Protein AF-A0A2B7XMD8-F1 (afdb_monomer_lite)

Secondary structure (DSSP, 8-state):
--PPPPPPPPPPPPPPPPPPPPPHHHHHHHHHHHHHHHHHHHHHHHHHHHHHHHHHHHHHHHHHHHTTTHHHHHHHHHHHHHHHHHHHHHT-S-S--THHHHHHHHHHHHHHHHHHHHHHHHHHHHHHHHHHHHHHTT--STTPBPPP---S---S-----HHHHS-SBHHHHHHTTSGGGHHHHHHHHHHTGGGSTTGGGHHHHHHT-TTSPPPSSHHHHHHH-HHHHHHHHHHHTT--GGGSPPPPPPPSSS-TTHHHHH--------

Radius of gyration: 33.99 Å; chains: 1; bounding box: 64×115×92 Å

Organism: NCBI:txid2060905

Foldseek 3Di:
DDDDDDDDDDDDDPDDDPDDPQDPVNVVVVVVVVVVVVLVVVVVVCCVVVVVVVVVVVVVLVCLVVCVPVCVVVVVVVVVVVVVLVVVVVVDDPDDDCVVVVVVVVVVVVVVSVVSVVVSVLVVLVSQLVVQLVVQLSFAEQAGFRRDRAASDPVPPPPDPLVVLDDGGNVSLLCCLDPVNLVSLLVNCQRNVVQQPPLQCPVCVVVVHPPDGGDPDNSVSCNVQVVSSSVSVCVSSNHPVVRHDDDPDDPPDDDPPVVCNVDVDDPDDD

Sequence (270 aa):
MTSRPPSPPSPLSPPSQPEPPATLTDLQHTATTLTNRLERQLLHIKDRSFNRVHRKIDALLNKIAAKEDVFREFGAVKRAVAAVSALVAERGPLLPPVTTQTDGFEAEVRRELHAVREDVACCRREVGAVRAVMVNQWVRGLSGLIVRVPPLDPACGGGGSWEDDFPATVGEFWKLGYIEKRDTLVRLAESYATHIPGWQDWRRAERDDPSLDQFTTIRDAASEYPMRCLRALAAAWGLAFDLLEQPPPVPEGDHDWLLRLLFPGPLSSP

Structure (mmCIF, N/CA/C/O backbone):
data_AF-A0A2B7XMD8-F1
#
_entry.id   AF-A0A2B7XMD8-F1
#
loop_
_atom_site.group_PDB
_atom_site.id
_atom_site.type_symbol
_atom_site.label_atom_id
_atom_site.label_alt_id
_atom_site.label_comp_id
_atom_site.label_asym_id
_atom_site.label_entity_id
_atom_site.label_seq_id
_atom_site.pdbx_PDB_ins_code
_atom_site.Cartn_x
_atom_site.Cartn_y
_atom_site.Cartn_z
_atom_site.occupancy
_atom_site.B_iso_or_equiv
_atom_site.auth_seq_id
_atom_site.auth_comp_id
_atom_site.auth_asym_id
_atom_site.auth_atom_id
_atom_site.pdbx_PDB_model_num
ATOM 1 N N . MET A 1 1 ? -2.041 -95.645 -31.950 1.00 48.16 1 MET A N 1
ATOM 2 C CA . MET A 1 1 ? -0.877 -94.761 -31.739 1.00 48.16 1 MET A CA 1
ATOM 3 C C . MET A 1 1 ? -0.727 -93.892 -32.972 1.00 48.16 1 MET A C 1
ATOM 5 O O . MET A 1 1 ? -0.278 -94.379 -33.996 1.00 48.16 1 MET A O 1
ATOM 9 N N . THR A 1 2 ? -1.169 -92.643 -32.890 1.00 43.62 2 THR A N 1
ATOM 10 C CA . THR A 1 2 ? -1.031 -91.646 -33.959 1.00 43.62 2 THR A CA 1
ATOM 11 C C . THR A 1 2 ? -0.727 -90.322 -33.272 1.00 43.62 2 THR A C 1
ATOM 13 O O . THR A 1 2 ? -1.586 -89.693 -32.660 1.00 43.62 2 THR A O 1
ATOM 16 N N . SER A 1 3 ? 0.560 -89.990 -33.268 1.00 46.34 3 SER A N 1
ATOM 17 C CA . SER A 1 3 ? 1.160 -88.808 -32.659 1.00 46.34 3 SER A CA 1
ATOM 18 C C . SER A 1 3 ? 0.746 -87.543 -33.408 1.00 46.34 3 SER A C 1
ATOM 20 O O . SER A 1 3 ? 0.971 -87.424 -34.612 1.00 46.34 3 SER A O 1
ATOM 22 N N . ARG A 1 4 ? 0.155 -86.594 -32.680 1.00 54.47 4 ARG A N 1
ATOM 23 C CA . ARG A 1 4 ? -0.171 -85.247 -33.157 1.00 54.47 4 ARG A CA 1
ATOM 24 C C . ARG A 1 4 ? 1.131 -84.438 -33.307 1.00 54.47 4 ARG A C 1
ATOM 26 O O . ARG A 1 4 ? 1.923 -84.447 -32.364 1.00 54.47 4 ARG A O 1
ATOM 33 N N . PRO A 1 5 ? 1.379 -83.758 -34.439 1.00 66.06 5 PRO A N 1
ATOM 34 C CA . PRO A 1 5 ? 2.564 -82.919 -34.595 1.00 66.06 5 PRO A CA 1
ATOM 35 C C . PRO A 1 5 ? 2.456 -81.654 -33.719 1.00 66.06 5 PRO A C 1
ATOM 37 O O . PRO A 1 5 ? 1.339 -81.176 -33.486 1.00 66.06 5 PRO A O 1
ATOM 40 N N . PRO A 1 6 ? 3.580 -81.110 -33.218 1.00 63.03 6 PRO A N 1
ATOM 41 C CA . PRO A 1 6 ? 3.577 -79.890 -32.419 1.00 63.03 6 PRO A CA 1
ATOM 42 C C . PRO A 1 6 ? 3.277 -78.658 -33.286 1.00 63.03 6 PRO A C 1
ATOM 44 O O . PRO A 1 6 ? 3.738 -78.548 -34.422 1.00 63.03 6 PRO A O 1
ATOM 47 N N . SER A 1 7 ? 2.495 -77.734 -32.728 1.00 63.72 7 SER A N 1
ATOM 48 C CA . SER A 1 7 ? 2.171 -76.437 -33.327 1.00 63.72 7 SER A CA 1
ATOM 49 C C . SER A 1 7 ? 3.424 -75.561 -33.505 1.00 63.72 7 SER A C 1
ATOM 51 O O . SER A 1 7 ? 4.340 -75.649 -32.684 1.00 63.72 7 SER A O 1
ATOM 53 N N . PRO A 1 8 ? 3.471 -74.693 -34.533 1.00 64.44 8 PRO A N 1
ATOM 54 C CA . PRO A 1 8 ? 4.601 -73.795 -34.758 1.00 64.44 8 PRO A CA 1
ATOM 55 C C . PRO A 1 8 ? 4.708 -72.725 -33.653 1.00 64.44 8 PRO A C 1
ATOM 57 O O . PRO A 1 8 ? 3.687 -72.339 -33.077 1.00 64.44 8 PRO A O 1
ATOM 60 N N . PRO A 1 9 ? 5.923 -72.227 -33.355 1.00 60.28 9 PRO A N 1
ATOM 61 C CA . PRO A 1 9 ? 6.118 -71.165 -32.376 1.00 60.28 9 PRO A CA 1
ATOM 62 C C . PRO A 1 9 ? 5.538 -69.835 -32.879 1.00 60.28 9 PRO A C 1
ATOM 64 O O . PRO A 1 9 ? 5.666 -69.489 -34.055 1.00 60.28 9 PRO A O 1
ATOM 67 N N . SER A 1 10 ? 4.909 -69.088 -31.970 1.00 69.25 10 SER A N 1
ATOM 68 C CA . SER A 1 10 ? 4.402 -67.736 -32.220 1.00 69.25 10 SER A CA 1
ATOM 69 C C . SER A 1 10 ? 5.523 -66.789 -32.673 1.00 69.25 10 SER A C 1
ATOM 71 O O . SER A 1 10 ? 6.651 -66.912 -32.186 1.00 69.25 10 SER A O 1
ATOM 73 N N . PRO A 1 11 ? 5.240 -65.824 -33.567 1.00 56.69 11 PRO A N 1
ATOM 74 C CA . PRO A 1 11 ? 6.239 -64.865 -34.018 1.00 56.69 11 PRO A CA 1
ATOM 75 C C . PRO A 1 11 ? 6.720 -63.988 -32.853 1.00 56.69 11 PRO A C 1
ATOM 77 O O . PRO A 1 11 ? 5.921 -63.469 -32.074 1.00 56.69 11 PRO A O 1
ATOM 80 N N . LEU A 1 12 ? 8.043 -63.842 -32.751 1.00 57.94 12 LEU A N 1
ATOM 81 C CA . LEU A 1 12 ? 8.728 -62.918 -31.847 1.00 57.94 12 LEU A CA 1
ATOM 82 C C . LEU A 1 12 ? 8.225 -61.487 -32.080 1.00 57.94 12 LEU A C 1
ATOM 84 O O . LEU A 1 12 ? 8.263 -60.992 -33.208 1.00 57.94 12 LEU A O 1
ATOM 88 N N . SER A 1 13 ? 7.780 -60.821 -31.013 1.00 60.47 13 SER A N 1
ATOM 89 C CA . SER A 1 13 ? 7.484 -59.388 -31.027 1.00 60.47 13 SER A CA 1
ATOM 90 C C . SER A 1 13 ? 8.707 -58.599 -31.517 1.00 60.47 13 SER A C 1
ATOM 92 O O . SER A 1 13 ? 9.828 -58.922 -31.111 1.00 60.47 13 SER A O 1
ATOM 94 N N . PRO A 1 14 ? 8.531 -57.570 -32.367 1.00 59.53 14 PRO A N 1
ATOM 95 C CA . PRO A 1 14 ? 9.645 -56.739 -32.799 1.00 59.53 14 PRO A CA 1
ATOM 96 C C . PRO A 1 14 ? 10.268 -56.004 -31.598 1.00 59.53 14 PRO A C 1
ATOM 98 O O . PRO A 1 14 ? 9.557 -55.686 -30.639 1.00 59.53 14 PRO A O 1
ATOM 101 N N . PRO A 1 15 ? 11.586 -55.737 -31.626 1.00 55.12 15 PRO A N 1
ATOM 102 C CA . PRO A 1 15 ? 12.273 -55.035 -30.550 1.00 55.12 15 PRO A CA 1
ATOM 103 C C . PRO A 1 15 ? 11.685 -53.631 -30.374 1.00 55.12 15 PRO A C 1
ATOM 105 O O . PRO A 1 15 ? 11.528 -52.892 -31.347 1.00 55.12 15 PRO A O 1
ATOM 108 N N . SER A 1 16 ? 11.362 -53.277 -29.128 1.00 58.19 16 SER A N 1
ATOM 109 C CA . SER A 1 16 ? 10.910 -51.944 -28.731 1.00 58.19 16 SER A CA 1
ATOM 110 C C . SER A 1 16 ? 11.867 -50.884 -29.282 1.00 58.19 16 SER A C 1
ATOM 112 O O . SER A 1 16 ? 13.062 -50.916 -28.985 1.00 58.19 16 SER A O 1
ATOM 114 N N . GLN A 1 17 ? 11.356 -49.963 -30.104 1.00 51.00 17 GLN A N 1
ATOM 115 C CA . GLN A 1 17 ? 12.135 -48.814 -30.560 1.00 51.00 17 GLN A CA 1
ATOM 116 C C . GLN A 1 17 ? 12.612 -47.999 -29.344 1.00 51.00 17 GLN A C 1
ATOM 118 O O . GLN A 1 17 ? 11.824 -47.799 -28.416 1.00 51.00 17 GLN A O 1
ATOM 123 N N . PRO A 1 18 ? 13.869 -47.522 -29.326 1.00 54.09 18 PRO A N 1
ATOM 124 C CA . PRO A 1 18 ? 14.332 -46.613 -28.286 1.00 54.09 18 PRO A CA 1
ATOM 125 C C . PRO A 1 18 ? 13.563 -45.290 -28.390 1.00 54.09 18 PRO A C 1
ATOM 127 O O . PRO A 1 18 ? 13.483 -44.704 -29.472 1.00 54.09 18 PRO A O 1
ATOM 130 N N . GLU A 1 19 ? 12.977 -44.841 -27.277 1.00 57.88 19 GLU A N 1
ATOM 131 C CA . GLU A 1 19 ? 12.320 -43.535 -27.191 1.00 57.88 19 GLU A CA 1
ATOM 132 C C . GLU A 1 19 ? 13.294 -42.425 -27.630 1.00 57.88 19 GLU A C 1
ATOM 134 O O . GLU A 1 19 ? 14.476 -42.462 -27.262 1.00 57.88 19 GLU A O 1
ATOM 139 N N . PRO A 1 20 ? 12.843 -41.447 -28.437 1.00 59.97 20 PRO A N 1
ATOM 140 C CA . PRO A 1 20 ? 13.697 -40.345 -28.855 1.00 59.97 20 PRO A CA 1
ATOM 141 C C . PRO A 1 20 ? 14.142 -39.529 -27.628 1.00 59.97 20 PRO A C 1
ATOM 143 O O . PRO A 1 20 ? 13.344 -39.314 -26.713 1.00 59.97 20 PRO A O 1
ATOM 146 N N . PRO A 1 21 ? 15.402 -39.055 -27.586 1.00 59.75 21 PRO A N 1
ATOM 147 C CA . PRO A 1 21 ? 15.885 -38.246 -26.475 1.00 59.75 21 PRO A CA 1
ATOM 148 C C . PRO A 1 21 ? 15.065 -36.956 -26.383 1.00 59.75 21 PRO A C 1
ATOM 150 O O . PRO A 1 21 ? 14.896 -36.257 -27.384 1.00 59.75 21 PRO A O 1
ATOM 153 N N . ALA A 1 22 ? 14.561 -36.658 -25.182 1.00 60.53 22 ALA A N 1
ATOM 154 C CA . ALA A 1 22 ? 13.790 -35.450 -24.906 1.00 60.53 22 ALA A CA 1
ATOM 155 C C . ALA A 1 22 ? 14.531 -34.216 -25.431 1.00 60.53 22 ALA A C 1
ATOM 157 O O . ALA A 1 22 ? 15.718 -34.017 -25.145 1.00 60.53 22 ALA A O 1
ATOM 158 N N . THR A 1 23 ? 13.841 -33.395 -26.218 1.00 70.44 23 THR A N 1
ATOM 159 C CA . THR A 1 23 ? 14.455 -32.195 -26.775 1.00 70.44 23 THR A CA 1
ATOM 160 C C . THR A 1 23 ? 14.647 -31.151 -25.674 1.00 70.44 23 THR A C 1
ATOM 162 O O . THR A 1 23 ? 13.950 -31.137 -24.657 1.00 70.44 23 THR A O 1
ATOM 165 N N . LEU A 1 24 ? 15.601 -30.237 -25.861 1.00 60.06 24 LEU A N 1
ATOM 166 C CA . LEU A 1 24 ? 15.840 -29.132 -24.924 1.00 60.06 24 LEU A CA 1
ATOM 167 C C . LEU A 1 24 ? 14.567 -28.288 -24.696 1.00 60.06 24 LEU A C 1
ATOM 169 O O . LEU A 1 24 ? 14.341 -27.785 -23.597 1.00 60.06 24 LEU A O 1
ATOM 173 N N . THR A 1 25 ? 13.698 -28.208 -25.705 1.00 67.00 25 THR A N 1
ATOM 174 C CA . THR A 1 25 ? 12.383 -27.562 -25.641 1.00 67.00 25 THR A CA 1
ATOM 175 C C . THR A 1 25 ? 11.399 -28.325 -24.747 1.00 67.00 25 THR A C 1
ATOM 177 O O . THR A 1 25 ? 10.694 -27.697 -23.958 1.00 67.00 25 THR A O 1
ATOM 180 N N . ASP A 1 26 ? 11.397 -29.662 -24.784 1.00 66.81 26 ASP A N 1
ATOM 181 C CA . ASP A 1 26 ? 10.567 -30.492 -23.895 1.00 66.81 26 ASP A CA 1
ATOM 182 C C . ASP A 1 26 ? 10.988 -30.330 -22.431 1.00 66.81 26 ASP A C 1
ATOM 184 O O . ASP A 1 26 ? 10.147 -30.215 -21.535 1.00 66.81 26 ASP A O 1
ATOM 188 N N . LEU A 1 27 ? 12.297 -30.246 -22.179 1.00 62.69 27 LEU A N 1
ATOM 189 C CA . LEU A 1 27 ? 12.842 -29.982 -20.846 1.00 62.69 27 LEU A CA 1
ATOM 190 C C . LEU A 1 27 ? 12.474 -28.578 -20.343 1.00 62.69 27 LEU A C 1
ATOM 192 O O . LEU A 1 27 ? 12.067 -28.435 -19.190 1.00 62.69 27 LEU A O 1
ATOM 196 N N . GLN A 1 28 ? 12.541 -27.550 -21.195 1.00 61.69 28 GLN A N 1
ATOM 197 C CA . GLN A 1 28 ? 12.113 -26.186 -20.852 1.00 61.69 28 GLN A CA 1
ATOM 198 C C . GLN A 1 28 ? 10.604 -26.096 -20.581 1.00 61.69 28 GLN A C 1
ATOM 200 O O . GLN A 1 28 ? 10.176 -25.446 -19.621 1.00 61.69 28 GLN A O 1
ATOM 205 N N . HIS A 1 29 ? 9.783 -26.778 -21.380 1.00 70.94 29 HIS A N 1
ATOM 206 C CA . HIS A 1 29 ? 8.337 -26.834 -21.173 1.00 70.94 29 HIS A CA 1
ATOM 207 C C . HIS A 1 29 ? 7.973 -27.579 -19.879 1.00 70.94 29 HIS A C 1
ATOM 209 O O . HIS A 1 29 ? 7.118 -27.143 -19.104 1.00 70.94 29 HIS A O 1
ATOM 215 N N . THR A 1 30 ? 8.679 -28.670 -19.586 1.00 70.31 30 THR A N 1
ATOM 216 C CA . THR A 1 30 ? 8.503 -29.432 -18.344 1.00 70.31 30 THR A CA 1
ATOM 217 C C . THR A 1 30 ? 8.921 -28.605 -17.127 1.00 70.31 30 THR A C 1
ATOM 219 O O . THR A 1 30 ? 8.185 -28.554 -16.140 1.00 70.31 30 THR A O 1
ATOM 222 N N . ALA A 1 31 ? 10.052 -27.897 -17.210 1.00 58.22 31 ALA A N 1
ATOM 223 C CA . ALA A 1 31 ? 10.541 -27.020 -16.150 1.00 58.22 31 ALA A CA 1
ATOM 224 C C . ALA A 1 31 ? 9.567 -25.868 -15.867 1.00 58.22 31 ALA A C 1
ATOM 226 O O . ALA A 1 31 ? 9.169 -25.672 -14.723 1.00 58.22 31 ALA A O 1
ATOM 227 N N . THR A 1 32 ? 9.104 -25.156 -16.898 1.00 62.88 32 THR A N 1
ATOM 228 C CA . THR A 1 32 ? 8.117 -24.070 -16.740 1.00 62.88 32 THR A CA 1
ATOM 229 C C . THR A 1 32 ? 6.790 -24.569 -16.167 1.00 62.88 32 THR A C 1
ATOM 231 O O . THR A 1 32 ? 6.216 -23.934 -15.282 1.00 62.88 32 THR A O 1
ATOM 234 N N . THR A 1 33 ? 6.318 -25.743 -16.589 1.00 75.25 33 THR A N 1
ATOM 235 C CA . THR A 1 33 ? 5.087 -26.346 -16.055 1.00 75.25 33 THR A CA 1
ATOM 236 C C . THR A 1 33 ? 5.229 -26.747 -14.584 1.00 75.25 33 THR A C 1
ATOM 238 O O . THR A 1 33 ? 4.316 -26.504 -13.789 1.00 75.25 33 THR A O 1
ATOM 241 N N . LEU A 1 34 ? 6.371 -27.326 -14.200 1.00 68.94 34 LEU A N 1
ATOM 242 C CA . LEU A 1 34 ? 6.680 -27.672 -12.811 1.00 68.94 34 LEU A CA 1
ATOM 243 C C . LEU A 1 34 ? 6.787 -26.430 -11.930 1.00 68.94 34 LEU A C 1
ATOM 245 O O . LEU A 1 34 ? 6.158 -26.402 -10.874 1.00 68.94 34 LEU A O 1
ATOM 249 N N . THR A 1 35 ? 7.505 -25.399 -12.376 1.00 63.28 35 THR A N 1
ATOM 250 C CA . THR A 1 35 ? 7.627 -24.124 -11.658 1.00 63.28 35 THR A CA 1
ATOM 251 C C . THR A 1 35 ? 6.252 -23.503 -11.431 1.00 63.28 35 THR A C 1
ATOM 253 O O . THR A 1 35 ? 5.871 -23.279 -10.286 1.00 63.28 35 THR A O 1
ATOM 256 N N . ASN A 1 36 ? 5.437 -23.375 -12.482 1.00 63.66 36 ASN A N 1
ATOM 257 C CA . ASN A 1 36 ? 4.072 -22.850 -12.380 1.00 63.66 36 ASN A CA 1
ATOM 258 C C . ASN A 1 36 ? 3.185 -23.669 -11.423 1.00 63.66 36 ASN A C 1
ATOM 260 O O . ASN A 1 36 ? 2.306 -23.128 -10.747 1.00 63.66 36 ASN A O 1
ATOM 264 N N . ARG A 1 37 ? 3.363 -24.996 -11.379 1.00 69.44 37 ARG A N 1
ATOM 265 C CA . ARG A 1 37 ? 2.605 -25.884 -10.488 1.00 69.44 37 ARG A CA 1
ATOM 266 C C . ARG A 1 37 ? 3.056 -25.747 -9.036 1.00 69.44 37 ARG A C 1
ATOM 268 O O . ARG A 1 37 ? 2.200 -25.691 -8.153 1.00 69.44 37 ARG A O 1
ATOM 275 N N . LEU A 1 38 ? 4.363 -25.679 -8.798 1.00 63.44 38 LEU A N 1
ATOM 276 C CA . LEU A 1 38 ? 4.943 -25.475 -7.474 1.00 63.44 38 LEU A CA 1
ATOM 277 C C . LEU A 1 38 ? 4.562 -24.105 -6.922 1.00 63.44 38 LEU A C 1
ATOM 279 O O . LEU A 1 38 ? 4.097 -24.038 -5.791 1.00 63.44 38 LEU A O 1
ATOM 283 N N . GLU A 1 39 ? 4.646 -23.048 -7.728 1.00 61.38 39 GLU A N 1
ATOM 284 C CA . GLU A 1 39 ? 4.194 -21.704 -7.358 1.00 61.38 39 GLU A CA 1
ATOM 285 C C . GLU A 1 39 ? 2.727 -21.708 -6.931 1.00 61.38 39 GLU A C 1
ATOM 287 O O . GLU A 1 39 ? 2.403 -21.249 -5.837 1.00 61.38 39 GLU A O 1
ATOM 292 N N . ARG A 1 40 ? 1.839 -22.325 -7.723 1.00 66.62 40 ARG A N 1
ATOM 293 C CA . ARG A 1 40 ? 0.417 -22.460 -7.364 1.00 66.62 40 ARG A CA 1
ATOM 294 C C . ARG A 1 40 ? 0.202 -23.239 -6.068 1.00 66.62 40 ARG A C 1
ATOM 296 O O . ARG A 1 40 ? -0.666 -22.878 -5.275 1.00 66.62 40 ARG A O 1
ATOM 303 N N . GLN A 1 41 ? 0.961 -24.310 -5.836 1.00 59.47 41 GLN A N 1
ATOM 304 C CA . GLN A 1 41 ? 0.855 -25.096 -4.604 1.00 59.47 41 GLN A CA 1
ATOM 305 C C . GLN A 1 41 ? 1.364 -24.326 -3.384 1.00 59.47 41 GLN A C 1
ATOM 307 O O . GLN A 1 41 ? 0.723 -24.361 -2.332 1.00 59.47 41 GLN A O 1
ATOM 312 N N . LEU A 1 42 ? 2.474 -23.604 -3.524 1.00 56.91 42 LEU A N 1
ATOM 313 C CA . LEU A 1 42 ? 3.054 -22.787 -2.463 1.00 56.91 42 LEU A CA 1
ATOM 314 C C . LEU A 1 42 ? 2.123 -21.625 -2.105 1.00 56.91 42 LEU A C 1
ATOM 316 O O . LEU A 1 42 ? 1.882 -21.385 -0.921 1.00 56.91 42 LEU A O 1
ATOM 320 N N . LEU A 1 43 ? 1.514 -20.994 -3.116 1.00 58.97 43 LEU A N 1
ATOM 321 C CA . LEU A 1 43 ? 0.473 -19.983 -2.943 1.00 58.97 43 LEU A CA 1
ATOM 322 C C . LEU A 1 43 ? -0.721 -20.559 -2.173 1.00 58.97 43 LEU A C 1
ATOM 324 O O . LEU A 1 43 ? -1.129 -19.996 -1.167 1.00 58.97 43 LEU A O 1
ATOM 328 N N . HIS A 1 44 ? -1.217 -21.739 -2.557 1.00 60.06 44 HIS A N 1
ATOM 329 C CA . HIS A 1 44 ? -2.342 -22.388 -1.877 1.00 60.06 44 HIS A CA 1
ATOM 330 C C . HIS A 1 44 ? -2.052 -22.769 -0.419 1.00 60.06 44 HIS A C 1
ATOM 332 O O . HIS A 1 44 ? -2.933 -22.660 0.441 1.00 60.06 44 HIS A O 1
ATOM 338 N N . ILE A 1 45 ? -0.845 -23.264 -0.133 1.00 59.50 45 ILE A N 1
ATOM 339 C CA . ILE A 1 45 ? -0.427 -23.638 1.223 1.00 59.50 45 ILE A CA 1
ATOM 340 C C . ILE A 1 45 ? -0.286 -22.384 2.086 1.00 59.50 45 ILE A C 1
ATOM 342 O O . ILE A 1 45 ? -0.804 -22.368 3.206 1.00 59.50 45 ILE A O 1
ATOM 346 N N . LYS A 1 46 ? 0.358 -21.335 1.558 1.00 55.62 46 LYS A N 1
ATOM 347 C CA . LYS A 1 46 ? 0.508 -20.037 2.225 1.00 55.62 46 LYS A CA 1
ATOM 348 C C . LYS A 1 46 ? -0.854 -19.386 2.448 1.00 55.62 46 LYS A C 1
ATOM 350 O O . LYS A 1 46 ? -1.151 -19.010 3.572 1.00 55.62 46 LYS A O 1
ATOM 355 N N . ASP A 1 47 ? -1.729 -19.366 1.449 1.00 56.22 47 ASP A N 1
ATOM 356 C CA . ASP A 1 47 ? -3.088 -18.843 1.579 1.00 56.22 47 ASP A CA 1
ATOM 357 C C . ASP A 1 47 ? -3.875 -19.594 2.646 1.00 56.22 47 ASP A C 1
ATOM 359 O O . ASP A 1 47 ? -4.553 -18.973 3.456 1.00 56.22 47 ASP A O 1
ATOM 363 N N . ARG A 1 48 ? -3.801 -20.928 2.714 1.00 59.97 48 ARG A N 1
ATOM 364 C CA . ARG A 1 48 ? -4.523 -21.680 3.755 1.00 59.97 48 ARG A CA 1
ATOM 365 C C . ARG A 1 48 ? -3.988 -21.409 5.155 1.00 59.97 48 ARG A C 1
ATOM 367 O O . ARG A 1 48 ? -4.787 -21.209 6.071 1.00 59.97 48 ARG A O 1
ATOM 374 N N . SER A 1 49 ? -2.671 -21.440 5.344 1.00 55.81 49 SER A N 1
ATOM 375 C CA . SER A 1 49 ? -2.054 -21.232 6.658 1.00 55.81 49 SER A CA 1
ATOM 376 C C . SER A 1 49 ? -2.224 -19.785 7.125 1.00 55.81 49 SER A C 1
ATOM 378 O O . SER A 1 49 ? -2.638 -19.552 8.261 1.00 55.81 49 SER A O 1
ATOM 380 N N . PHE A 1 50 ? -2.039 -18.827 6.222 1.00 56.34 50 PHE A N 1
ATOM 381 C CA . PHE A 1 50 ? -2.210 -17.405 6.474 1.00 56.34 50 PHE A CA 1
ATOM 382 C C . PHE A 1 50 ? -3.674 -17.041 6.704 1.00 56.34 50 PHE A C 1
ATOM 384 O O . PHE A 1 50 ? -3.987 -16.471 7.742 1.00 56.34 50 PHE A O 1
ATOM 391 N N . ASN A 1 51 ? -4.609 -17.476 5.849 1.00 59.16 51 ASN A N 1
ATOM 392 C CA . ASN A 1 51 ? -6.040 -17.253 6.089 1.00 59.16 51 ASN A CA 1
ATOM 393 C C . ASN A 1 51 ? -6.502 -17.896 7.405 1.00 59.16 51 ASN A C 1
ATOM 395 O O . ASN A 1 51 ? -7.417 -17.384 8.039 1.00 59.16 51 ASN A O 1
ATOM 399 N N . ARG A 1 52 ? -5.887 -18.997 7.859 1.00 65.56 52 ARG A N 1
ATOM 400 C CA . ARG A 1 52 ? -6.200 -19.590 9.169 1.00 65.56 52 ARG A CA 1
ATOM 401 C C . ARG A 1 52 ? -5.720 -18.714 10.326 1.00 65.56 52 ARG A C 1
ATOM 403 O O . ARG A 1 52 ? -6.466 -18.554 11.289 1.00 65.56 52 ARG A O 1
ATOM 410 N N . VAL A 1 53 ? -4.504 -18.173 10.253 1.00 57.59 53 VAL A N 1
ATOM 411 C CA . VAL A 1 53 ? -3.976 -17.234 11.260 1.00 57.59 53 VAL A CA 1
ATOM 412 C C . VAL A 1 53 ? -4.779 -15.934 11.242 1.00 57.59 53 VAL A C 1
ATOM 414 O O . VAL A 1 53 ? -5.219 -15.486 12.293 1.00 57.59 53 VAL A O 1
ATOM 417 N N . HIS A 1 54 ? -5.092 -15.406 10.063 1.00 59.06 54 HIS A N 1
ATOM 418 C CA . HIS A 1 54 ? -5.919 -14.214 9.901 1.00 59.06 54 HIS A CA 1
ATOM 419 C C . HIS A 1 54 ? -7.332 -14.409 10.422 1.00 59.06 54 HIS A C 1
ATOM 421 O O . HIS A 1 54 ? -7.769 -13.612 11.230 1.00 59.06 54 HIS A O 1
ATOM 427 N N . ARG A 1 55 ? -8.014 -15.514 10.102 1.00 67.62 55 ARG A N 1
ATOM 428 C CA . ARG A 1 55 ? -9.329 -15.808 10.698 1.00 67.62 55 ARG A CA 1
ATOM 429 C C . ARG A 1 55 ? -9.272 -15.880 12.221 1.00 67.62 55 ARG A C 1
ATOM 431 O O . ARG A 1 55 ? -10.253 -15.540 12.869 1.00 67.62 55 ARG A O 1
ATOM 438 N N . LYS A 1 56 ? -8.154 -16.332 12.803 1.00 66.19 56 LYS A N 1
ATOM 439 C CA . LYS A 1 56 ? -7.958 -16.295 14.260 1.00 66.19 56 LYS A CA 1
ATOM 440 C C . LYS A 1 56 ? -7.762 -14.866 14.763 1.00 66.19 56 LYS A C 1
ATOM 442 O O . LYS A 1 56 ? -8.378 -14.524 15.763 1.00 66.19 56 LYS A O 1
ATOM 447 N N . ILE A 1 57 ? -6.956 -14.053 14.083 1.00 62.72 57 ILE A N 1
ATOM 448 C CA . ILE A 1 57 ? -6.773 -12.630 14.399 1.00 62.72 57 ILE A CA 1
ATOM 449 C C . ILE A 1 57 ? -8.111 -11.894 14.274 1.00 62.72 57 ILE A C 1
ATOM 451 O O . ILE A 1 57 ? -8.538 -11.271 15.232 1.00 62.72 57 ILE A O 1
ATOM 455 N N . ASP A 1 58 ? -8.838 -12.058 13.174 1.00 63.34 58 ASP A N 1
ATOM 456 C 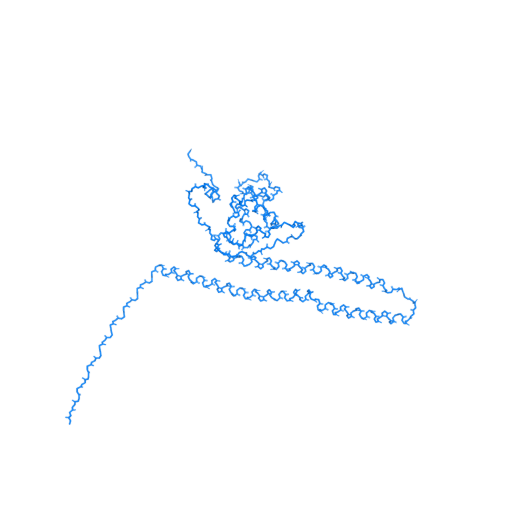CA . ASP A 1 58 ? -10.166 -11.484 12.955 1.00 63.34 58 ASP A CA 1
ATOM 457 C C . ASP A 1 58 ? -11.167 -11.965 14.002 1.00 63.34 58 ASP A C 1
ATOM 459 O O . ASP A 1 58 ? -11.950 -11.171 14.507 1.00 63.34 58 ASP A O 1
ATOM 463 N N . ALA A 1 59 ? -11.143 -13.248 14.380 1.00 70.94 59 ALA A N 1
ATOM 464 C CA . ALA A 1 59 ? -11.985 -13.763 15.455 1.00 70.94 59 ALA A CA 1
ATOM 465 C C . ALA A 1 59 ? -11.627 -13.140 16.812 1.00 70.94 59 ALA A C 1
ATOM 467 O O . ALA A 1 59 ? -12.529 -12.826 17.581 1.00 70.94 59 ALA A O 1
ATOM 468 N N . LEU A 1 60 ? -10.342 -12.928 17.108 1.00 63.53 60 LEU A N 1
ATOM 469 C CA . LEU A 1 60 ? -9.894 -12.241 18.322 1.00 63.53 60 LEU A CA 1
ATOM 470 C C . LEU A 1 60 ? -10.301 -10.765 18.301 1.00 63.53 60 LEU A C 1
ATOM 472 O O . LEU A 1 60 ? -10.919 -10.293 19.249 1.00 63.53 60 LEU A O 1
ATOM 476 N N . LEU A 1 61 ? -10.062 -10.060 17.197 1.00 63.25 61 LEU A N 1
ATOM 477 C CA . LEU A 1 61 ? -10.467 -8.668 17.005 1.00 63.25 61 LEU A CA 1
ATOM 478 C C . LEU A 1 61 ? -11.992 -8.518 17.015 1.00 63.25 61 LEU A C 1
ATOM 480 O O . LEU A 1 61 ? -12.497 -7.486 17.445 1.00 63.25 61 LEU A O 1
ATOM 484 N N . ASN A 1 62 ? -12.746 -9.514 16.542 1.00 68.94 62 ASN A N 1
ATOM 485 C CA . ASN A 1 62 ? -14.205 -9.547 16.625 1.00 68.94 62 ASN A CA 1
ATOM 486 C C . ASN A 1 62 ? -14.681 -9.837 18.043 1.00 68.94 62 ASN A C 1
ATOM 488 O O . ASN A 1 62 ? -15.634 -9.203 18.460 1.00 68.94 62 ASN A O 1
ATOM 492 N N . LYS A 1 63 ? -14.020 -10.711 18.807 1.00 65.62 63 LYS A N 1
ATOM 493 C CA . LYS A 1 63 ? -14.329 -10.912 20.232 1.00 65.62 63 LYS A CA 1
ATOM 494 C C . LYS A 1 63 ? -14.082 -9.646 21.048 1.00 65.62 63 LYS A C 1
ATOM 496 O O . LYS A 1 63 ? -14.946 -9.242 21.821 1.00 65.62 63 LYS A O 1
ATOM 501 N N . ILE A 1 64 ? -12.952 -8.977 20.812 1.00 61.19 64 ILE A N 1
ATOM 502 C CA . ILE A 1 64 ? -12.626 -7.692 21.442 1.00 61.19 64 ILE A CA 1
ATOM 503 C C . ILE A 1 64 ? -13.667 -6.633 21.041 1.00 61.19 64 ILE A C 1
ATOM 505 O O . ILE A 1 64 ? -14.220 -5.952 21.901 1.00 61.19 64 ILE A O 1
ATOM 509 N N . ALA A 1 65 ? -14.014 -6.541 19.752 1.00 58.00 65 ALA A N 1
ATOM 510 C CA . ALA A 1 65 ? -15.006 -5.581 19.260 1.00 58.00 65 ALA A CA 1
ATOM 511 C C . ALA A 1 65 ? -16.455 -5.893 19.688 1.00 58.00 65 ALA A C 1
ATOM 513 O O . ALA A 1 65 ? -17.240 -4.963 19.875 1.00 58.00 65 ALA A O 1
ATOM 514 N N . ALA A 1 66 ? -16.814 -7.173 19.839 1.00 61.91 66 ALA A N 1
ATOM 515 C CA . ALA A 1 66 ? -18.126 -7.651 20.289 1.00 61.91 66 ALA A CA 1
ATOM 516 C C . ALA A 1 66 ? -18.303 -7.524 21.805 1.00 61.91 66 ALA A C 1
ATOM 518 O O . ALA A 1 66 ? -19.429 -7.565 22.297 1.00 61.91 66 ALA A O 1
ATOM 519 N N . LYS A 1 67 ? -17.207 -7.278 22.534 1.00 60.16 67 LYS A N 1
ATOM 520 C CA . LYS A 1 67 ? -17.214 -6.886 23.945 1.00 60.16 67 LYS A CA 1
ATOM 521 C C . LYS A 1 67 ? -17.921 -7.885 24.871 1.00 60.16 67 LYS A C 1
ATOM 523 O O . LYS A 1 67 ? -18.394 -7.493 25.939 1.00 60.16 67 LYS A O 1
ATOM 528 N N . GLU A 1 68 ? -18.006 -9.153 24.465 1.00 55.47 68 GLU A N 1
ATOM 529 C CA . GLU A 1 68 ? -18.822 -10.170 25.143 1.00 55.47 68 GLU A CA 1
ATOM 530 C C . GLU A 1 68 ? -18.422 -10.368 26.607 1.00 55.47 68 GLU A C 1
ATOM 532 O O . GLU A 1 68 ? -19.294 -10.589 27.448 1.00 55.47 68 GLU A O 1
ATOM 537 N N . ASP A 1 69 ? -17.135 -10.215 26.922 1.00 56.56 69 ASP A N 1
ATOM 538 C CA . ASP A 1 69 ? -16.629 -10.400 28.281 1.00 56.56 69 ASP A CA 1
ATOM 539 C C . ASP A 1 69 ? -16.612 -9.080 29.073 1.00 56.56 69 ASP A C 1
ATOM 541 O O . ASP A 1 69 ? -17.122 -9.028 30.190 1.00 56.56 69 ASP A O 1
ATOM 545 N N . VAL A 1 70 ? -16.182 -7.964 28.469 1.00 54.12 70 VAL A N 1
ATOM 546 C CA . VAL A 1 70 ? -16.085 -6.659 29.158 1.00 54.12 70 VAL A CA 1
ATOM 547 C C . VAL A 1 70 ? -17.457 -6.089 29.532 1.00 54.12 70 VAL A C 1
ATOM 549 O O . VAL A 1 70 ? -17.624 -5.554 30.623 1.00 54.12 70 VAL A O 1
ATOM 552 N N . PHE A 1 71 ? -18.479 -6.216 28.676 1.00 54.62 71 PHE A N 1
ATOM 553 C CA . PHE A 1 71 ? -19.827 -5.717 28.998 1.00 54.62 71 PHE A CA 1
ATOM 554 C C . PHE A 1 71 ? -20.552 -6.621 29.993 1.00 54.62 71 PHE A C 1
ATOM 556 O O . PHE A 1 71 ? -21.363 -6.139 30.787 1.00 54.62 71 PHE A O 1
ATOM 563 N N . ARG A 1 72 ? -20.247 -7.924 29.978 1.00 62.84 72 ARG A N 1
ATOM 564 C CA . ARG A 1 72 ? -20.753 -8.879 30.966 1.00 62.84 72 ARG A CA 1
ATOM 565 C C . ARG A 1 72 ? -20.174 -8.578 32.345 1.00 62.84 72 ARG A C 1
ATOM 567 O O . ARG A 1 72 ? -20.942 -8.481 33.303 1.00 62.84 72 ARG A O 1
ATOM 574 N N . GLU A 1 73 ? -18.863 -8.372 32.432 1.00 56.94 73 GLU A N 1
ATOM 575 C CA . GLU A 1 73 ? -18.180 -8.020 33.677 1.00 56.94 73 GLU A CA 1
ATOM 576 C C . GLU A 1 73 ? -18.563 -6.621 34.163 1.00 56.94 73 GLU A C 1
ATOM 578 O O . GLU A 1 73 ? -18.956 -6.467 35.315 1.00 56.94 73 GLU A O 1
ATOM 583 N N . PHE A 1 74 ? -18.597 -5.614 33.287 1.00 56.88 74 PHE A N 1
ATOM 584 C CA . PHE A 1 74 ? -19.040 -4.266 33.650 1.00 56.88 74 PHE A CA 1
ATOM 585 C C . PHE A 1 74 ? -20.508 -4.236 34.090 1.00 56.88 74 PHE A C 1
ATOM 587 O O . PHE A 1 74 ? -20.858 -3.578 35.066 1.00 56.88 74 PHE A O 1
ATOM 594 N N . GLY A 1 75 ? -21.381 -4.999 33.426 1.00 63.78 75 GLY A N 1
ATOM 595 C CA . GLY A 1 75 ? -22.768 -5.169 33.853 1.00 63.78 75 GLY A CA 1
ATOM 596 C C . GLY A 1 75 ? -22.882 -5.834 35.227 1.00 63.78 75 GLY A C 1
ATOM 597 O O . GLY A 1 75 ? -23.756 -5.465 36.012 1.00 63.78 75 GLY A O 1
ATOM 598 N N . ALA A 1 76 ? -22.004 -6.790 35.544 1.00 68.81 76 ALA A N 1
ATOM 599 C CA . ALA A 1 76 ? -21.936 -7.408 36.866 1.00 68.81 76 ALA A CA 1
ATOM 600 C C . ALA A 1 76 ? -21.437 -6.422 37.933 1.00 68.81 76 ALA A C 1
ATOM 602 O O . ALA A 1 76 ? -22.066 -6.306 38.984 1.00 68.81 76 ALA A O 1
ATOM 603 N N . VAL A 1 77 ? -20.387 -5.654 37.635 1.00 56.69 77 VAL A N 1
ATOM 604 C CA . VAL A 1 77 ? -19.845 -4.611 38.518 1.00 56.69 77 VAL A CA 1
ATOM 605 C C . VAL A 1 77 ? -20.877 -3.509 38.759 1.00 56.69 77 VAL A C 1
ATOM 607 O O . VAL A 1 77 ? -21.120 -3.155 39.906 1.00 56.69 77 VAL A O 1
ATOM 610 N N . LYS A 1 78 ? -21.576 -3.029 37.724 1.00 66.06 78 LYS A N 1
ATOM 611 C CA . LYS A 1 78 ? -22.638 -2.019 37.859 1.00 66.06 78 LYS A CA 1
ATOM 612 C C . LYS A 1 78 ? -23.784 -2.500 38.751 1.00 66.06 78 LYS A C 1
ATOM 614 O O . LYS A 1 78 ? -24.268 -1.741 39.586 1.00 66.06 78 LYS A O 1
ATOM 619 N N . ARG A 1 79 ? -24.194 -3.770 38.623 1.00 73.19 79 ARG A N 1
ATOM 620 C CA . ARG A 1 79 ? -25.200 -4.377 39.514 1.00 73.19 79 ARG A CA 1
ATOM 621 C C . ARG A 1 79 ? -24.693 -4.508 40.951 1.00 73.19 79 ARG A C 1
ATOM 623 O O . ARG A 1 79 ? -25.445 -4.213 41.873 1.00 73.19 79 ARG A O 1
ATOM 630 N N . ALA A 1 80 ? -23.438 -4.913 41.143 1.00 65.12 80 ALA A N 1
ATOM 631 C CA . ALA A 1 80 ? -22.828 -5.023 42.466 1.00 65.12 80 ALA A CA 1
ATOM 632 C C . ALA A 1 80 ? -22.704 -3.654 43.154 1.00 65.12 80 ALA A C 1
ATOM 634 O O . ALA A 1 80 ? -23.079 -3.516 44.314 1.00 65.12 80 ALA A O 1
ATOM 635 N N . VAL A 1 81 ? -22.260 -2.626 42.425 1.00 59.56 81 VAL A N 1
ATOM 636 C CA . VAL A 1 81 ? -22.181 -1.245 42.919 1.00 59.56 81 VAL A CA 1
ATOM 637 C C . VAL A 1 81 ? -23.571 -0.710 43.254 1.00 59.56 81 VAL A C 1
ATOM 639 O O . VAL A 1 81 ? -23.752 -0.188 44.345 1.00 59.56 81 VAL A O 1
ATOM 642 N N . ALA A 1 82 ? -24.574 -0.912 42.393 1.00 67.44 82 ALA A N 1
ATOM 643 C CA . ALA A 1 82 ? -25.951 -0.503 42.681 1.00 67.44 82 ALA A CA 1
ATOM 644 C C . ALA A 1 82 ? -26.520 -1.187 43.938 1.00 67.44 82 ALA A C 1
ATOM 646 O O . ALA A 1 82 ? -27.172 -0.532 44.750 1.00 67.44 82 ALA A O 1
ATOM 647 N N . ALA A 1 83 ? -26.237 -2.479 44.134 1.00 70.19 83 ALA A N 1
ATOM 648 C CA . ALA A 1 83 ? -26.641 -3.211 45.333 1.00 70.19 83 ALA A CA 1
ATOM 649 C C . ALA A 1 83 ? -25.951 -2.671 46.598 1.00 70.19 83 ALA A C 1
ATOM 651 O O . ALA A 1 83 ? -26.601 -2.488 47.625 1.00 70.19 83 ALA A O 1
ATOM 652 N N . VAL A 1 84 ? -24.653 -2.360 46.520 1.00 62.50 84 VAL A N 1
ATOM 653 C CA . VAL A 1 84 ? -23.901 -1.752 47.628 1.00 62.50 84 VAL A CA 1
ATOM 654 C C . VAL A 1 84 ? -24.398 -0.335 47.922 1.00 62.50 84 VAL A C 1
ATOM 656 O O . VAL A 1 84 ? -24.598 0.004 49.084 1.00 62.50 84 VAL A O 1
ATOM 659 N N . SER A 1 85 ? -24.672 0.481 46.902 1.00 59.03 85 SER A N 1
ATOM 660 C CA . SER A 1 85 ? -25.252 1.818 47.066 1.00 59.03 85 SER A CA 1
ATOM 661 C C . SER A 1 85 ? -26.643 1.774 47.703 1.00 59.03 85 SER A C 1
ATOM 663 O O . SER A 1 85 ? -26.928 2.608 48.558 1.00 59.03 85 SER A O 1
ATOM 665 N N . ALA A 1 86 ? -27.481 0.792 47.355 1.00 70.69 86 ALA A N 1
ATOM 666 C CA . ALA A 1 86 ? -28.781 0.584 47.996 1.00 70.69 86 ALA A CA 1
ATOM 667 C C . ALA A 1 86 ? -28.632 0.204 49.483 1.00 70.69 86 ALA A C 1
ATOM 669 O O . ALA A 1 86 ? -29.263 0.817 50.340 1.00 70.69 86 ALA A O 1
ATOM 670 N N . LEU A 1 87 ? -27.717 -0.718 49.803 1.00 65.06 87 LEU A N 1
ATOM 671 C CA . LEU A 1 87 ? -27.369 -1.102 51.181 1.00 65.06 87 LEU A CA 1
ATOM 672 C C . LEU A 1 87 ? -26.809 0.064 52.015 1.00 65.06 87 LEU A C 1
ATOM 674 O O . LEU A 1 87 ? -27.042 0.142 53.222 1.00 65.06 87 LEU A O 1
ATOM 678 N N . VAL A 1 88 ? -26.049 0.968 51.391 1.00 57.44 88 VAL A N 1
ATOM 679 C CA . VAL A 1 88 ? -25.520 2.178 52.041 1.00 57.44 88 VAL A CA 1
ATOM 680 C C . VAL A 1 88 ? -26.626 3.217 52.245 1.00 57.44 88 VAL A C 1
ATOM 682 O O . VAL A 1 88 ? -26.667 3.844 53.301 1.00 57.44 88 VAL A O 1
ATOM 685 N N . ALA A 1 89 ? -27.556 3.360 51.295 1.00 62.12 89 ALA A N 1
ATOM 686 C CA . ALA A 1 89 ? -28.716 4.242 51.427 1.00 62.12 89 ALA A CA 1
ATOM 687 C C . ALA A 1 89 ? -29.666 3.796 52.557 1.00 62.12 89 ALA A C 1
ATOM 689 O O . ALA A 1 89 ? -30.176 4.639 53.292 1.00 62.12 89 ALA A O 1
ATOM 690 N N . GLU A 1 90 ? -29.837 2.484 52.758 1.00 66.06 90 GLU A N 1
ATOM 691 C CA . GLU A 1 90 ? -30.603 1.919 53.881 1.00 66.06 90 GLU A CA 1
ATOM 692 C C . GLU A 1 90 ? -29.940 2.150 55.255 1.00 66.06 90 GLU A C 1
ATOM 694 O O . GLU A 1 90 ? -30.623 2.120 56.279 1.00 66.06 90 GLU A O 1
ATOM 699 N N . ARG A 1 91 ? -28.625 2.421 55.307 1.00 59.47 91 ARG A N 1
ATOM 700 C CA . ARG A 1 91 ? -27.862 2.636 56.555 1.00 59.47 91 ARG A CA 1
ATOM 701 C C . ARG A 1 91 ? -27.808 4.088 57.055 1.00 59.47 91 ARG A C 1
ATOM 703 O O . ARG A 1 91 ? -27.252 4.325 58.126 1.00 59.47 91 ARG A O 1
ATOM 710 N N . GLY A 1 92 ? -28.435 5.038 56.361 1.00 53.91 92 GLY A N 1
ATOM 711 C CA . GLY A 1 92 ? -28.594 6.424 56.827 1.00 53.91 92 GLY A CA 1
ATOM 712 C C . GLY A 1 92 ? -27.405 7.373 56.549 1.00 53.91 92 GLY A C 1
ATOM 713 O O . GLY A 1 92 ? -26.316 6.939 56.171 1.00 53.91 92 GLY A O 1
ATOM 714 N N . PRO A 1 93 ? -27.603 8.701 56.703 1.00 52.91 93 PRO A N 1
ATOM 715 C CA . PRO A 1 93 ? -26.892 9.748 55.953 1.00 52.91 93 PRO A CA 1
ATOM 716 C C . PRO A 1 93 ? -25.562 10.213 56.582 1.00 52.91 93 PRO A C 1
ATOM 718 O O . PRO A 1 93 ? -25.376 11.400 56.837 1.00 52.91 93 PRO A O 1
ATOM 721 N N . LEU A 1 94 ? -24.620 9.300 56.836 1.00 51.88 94 LEU A N 1
ATOM 722 C CA . LEU A 1 94 ? -23.302 9.648 57.406 1.00 51.88 94 LEU A CA 1
ATOM 723 C C . LEU A 1 94 ? -22.127 9.611 56.413 1.00 51.88 94 LEU A C 1
ATOM 725 O O . LEU A 1 94 ? -20.988 9.829 56.819 1.00 51.88 94 LEU A O 1
ATOM 729 N N . LEU A 1 95 ? -22.370 9.382 55.118 1.00 54.53 95 LEU A N 1
ATOM 730 C CA . LEU A 1 95 ? -21.322 9.367 54.090 1.00 54.53 95 LEU A CA 1
ATOM 731 C C . LEU A 1 95 ? -21.681 10.277 52.902 1.00 54.53 95 LEU A C 1
ATOM 733 O O . LEU A 1 95 ? -22.855 10.348 52.529 1.00 54.53 95 LEU A O 1
ATOM 737 N N . PRO A 1 96 ? -20.692 10.979 52.309 1.00 53.91 96 PRO A N 1
ATOM 738 C CA . PRO A 1 96 ? -20.907 11.837 51.146 1.00 53.91 96 PRO A CA 1
ATOM 739 C C . PRO A 1 96 ? -21.494 11.038 49.966 1.00 53.91 96 PRO A C 1
ATOM 741 O O . PRO A 1 96 ? -21.295 9.823 49.884 1.00 53.91 96 PRO A O 1
ATOM 744 N N . PRO A 1 97 ? -22.229 11.696 49.050 1.00 53.47 97 PRO A N 1
ATOM 745 C CA . PRO A 1 97 ? -22.975 11.014 48.000 1.00 53.47 97 PRO A CA 1
ATOM 746 C C . PRO A 1 97 ? -22.032 10.239 47.069 1.00 53.47 97 PRO A C 1
ATOM 748 O O . PRO A 1 97 ? -21.243 10.814 46.327 1.00 53.47 97 PRO A O 1
ATOM 751 N N . VAL A 1 98 ? -22.151 8.909 47.096 1.00 54.59 98 VAL A N 1
ATOM 752 C CA . VAL A 1 98 ? -21.393 7.929 46.286 1.00 54.59 98 VAL A CA 1
ATOM 753 C C . VAL A 1 98 ? -21.654 8.080 44.769 1.00 54.59 98 VAL A C 1
ATOM 755 O O . VAL A 1 98 ? -20.956 7.494 43.939 1.00 54.59 98 VAL A O 1
ATOM 758 N N . THR A 1 99 ? -22.637 8.896 44.382 1.00 53.12 99 THR A N 1
ATOM 759 C CA . THR A 1 99 ? -23.079 9.109 42.996 1.00 53.12 99 THR A CA 1
ATOM 760 C C . THR A 1 99 ? -22.053 9.838 42.123 1.00 53.12 99 THR A C 1
ATOM 762 O O . THR A 1 99 ? -21.840 9.451 40.981 1.00 53.12 99 THR A O 1
ATOM 765 N N . THR A 1 100 ? -21.325 10.829 42.644 1.00 54.97 100 THR A N 1
ATOM 766 C CA . THR A 1 100 ? -20.322 11.564 41.842 1.00 54.97 100 THR A CA 1
ATOM 767 C C . THR A 1 100 ? -19.089 10.721 41.508 1.00 54.97 100 THR A C 1
ATOM 769 O O . THR A 1 100 ? -18.473 10.900 40.458 1.00 54.97 100 THR A O 1
ATOM 772 N N . GLN A 1 101 ? -18.737 9.768 42.375 1.00 56.41 101 GLN A N 1
ATOM 773 C CA . GLN A 1 101 ? -17.601 8.866 42.167 1.00 56.41 101 GLN A CA 1
ATOM 774 C C . GLN A 1 101 ? -17.905 7.785 41.118 1.00 56.41 101 GLN A C 1
ATOM 776 O O . GLN A 1 101 ? -17.016 7.360 40.381 1.00 56.41 101 GLN A O 1
ATOM 781 N N . THR A 1 102 ? -19.169 7.368 41.023 1.00 61.56 102 THR A N 1
ATOM 782 C CA . THR A 1 102 ? -19.636 6.390 40.033 1.00 61.56 102 THR A CA 1
ATOM 783 C C . THR A 1 102 ? -19.763 7.006 38.641 1.00 61.56 102 THR A C 1
ATOM 785 O O . THR A 1 102 ? -19.311 6.391 37.678 1.00 61.56 102 THR A O 1
ATOM 788 N N . ASP A 1 103 ? -20.248 8.245 38.530 1.00 65.31 103 ASP A N 1
ATOM 789 C CA . ASP A 1 103 ? -20.338 8.957 37.246 1.00 65.31 103 ASP A CA 1
ATOM 790 C C . ASP A 1 103 ? -18.957 9.232 36.623 1.00 65.31 103 ASP A C 1
ATOM 792 O O . ASP A 1 103 ? -18.764 9.058 35.416 1.00 65.31 103 ASP A O 1
ATOM 796 N N . GLY A 1 104 ? -17.968 9.607 37.446 1.00 71.44 104 GLY A N 1
ATOM 797 C CA . GLY A 1 104 ? -16.583 9.798 37.000 1.00 71.44 104 GLY A CA 1
ATOM 798 C C . GLY A 1 104 ? -15.945 8.502 36.493 1.00 71.44 104 GLY A C 1
ATOM 799 O O . GLY A 1 104 ? -15.305 8.492 35.442 1.00 71.44 104 GLY A O 1
ATOM 800 N N . PHE A 1 105 ? -16.186 7.389 37.191 1.00 70.25 105 PHE A N 1
ATOM 801 C CA . PHE A 1 105 ? -15.734 6.068 36.759 1.00 70.25 105 PHE A CA 1
ATOM 802 C C . PHE A 1 105 ? -16.404 5.624 35.448 1.00 70.25 105 PHE A C 1
ATOM 804 O O . PHE A 1 105 ? -15.723 5.144 34.544 1.00 70.25 105 PHE A O 1
ATOM 811 N N . GLU A 1 106 ? -17.719 5.823 35.289 1.00 70.38 106 GLU A N 1
ATOM 812 C CA . GLU A 1 106 ? -18.415 5.498 34.036 1.00 70.38 106 GLU A CA 1
ATOM 813 C C . GLU A 1 106 ? -17.902 6.324 32.844 1.00 70.38 106 GLU A C 1
ATOM 815 O O . GLU A 1 106 ? -17.804 5.804 31.727 1.00 70.38 106 GLU A O 1
ATOM 820 N N . ALA A 1 107 ? -17.572 7.602 33.060 1.00 73.62 107 ALA A N 1
ATOM 821 C CA . ALA A 1 107 ? -17.005 8.467 32.029 1.00 73.62 107 ALA A CA 1
ATOM 822 C C . ALA A 1 107 ? -15.596 8.019 31.606 1.00 73.62 107 ALA A C 1
ATOM 824 O O . ALA A 1 107 ? -15.313 7.973 30.407 1.00 73.62 107 ALA A O 1
ATOM 825 N N . GLU A 1 108 ? -14.749 7.639 32.565 1.00 72.56 108 GLU A N 1
ATOM 826 C CA . GLU A 1 108 ? -13.402 7.126 32.298 1.00 72.56 108 GLU A CA 1
ATOM 827 C C . GLU A 1 108 ? -13.453 5.812 31.512 1.00 72.56 108 GLU A C 1
ATOM 829 O O . GLU A 1 108 ? -12.857 5.700 30.444 1.00 72.56 108 GLU A O 1
ATOM 834 N N . VAL A 1 109 ? -14.279 4.857 31.955 1.00 71.94 109 VAL A N 1
ATOM 835 C CA . VAL A 1 109 ? -14.475 3.576 31.255 1.00 71.94 109 VAL A CA 1
ATOM 836 C C . VAL A 1 109 ? -14.979 3.789 29.825 1.00 71.94 109 VAL A C 1
ATOM 838 O O . VAL A 1 109 ? -14.582 3.070 28.908 1.00 71.94 109 VAL A O 1
ATOM 841 N N . ARG A 1 110 ? -15.845 4.784 29.595 1.00 72.38 110 ARG A N 1
ATOM 842 C CA . ARG A 1 110 ? -16.330 5.110 28.247 1.00 72.38 110 ARG A CA 1
ATOM 843 C C . ARG A 1 110 ? -15.221 5.672 27.357 1.00 72.38 110 ARG A C 1
ATOM 845 O O . ARG A 1 110 ? -15.203 5.338 26.172 1.00 72.38 110 ARG A O 1
ATOM 852 N N . ARG A 1 111 ? -14.329 6.500 27.909 1.00 75.94 111 ARG A N 1
ATOM 853 C CA . ARG A 1 111 ? -13.174 7.063 27.195 1.00 75.94 111 ARG A CA 1
ATOM 854 C C . ARG A 1 111 ? -12.178 5.968 26.823 1.00 75.94 111 ARG A C 1
ATOM 856 O O . ARG A 1 111 ? -11.853 5.836 25.650 1.00 75.94 111 ARG A O 1
ATOM 863 N N . GLU A 1 112 ? -11.797 5.133 27.784 1.00 71.56 112 GLU A N 1
ATOM 864 C CA . GLU A 1 112 ? -10.915 3.981 27.563 1.00 71.56 112 GLU A CA 1
ATOM 865 C C . GLU A 1 112 ? -11.494 3.023 26.515 1.00 71.56 112 GLU A C 1
ATOM 867 O O . GLU A 1 112 ? -10.817 2.607 25.579 1.00 71.56 112 GLU A O 1
ATOM 872 N N . LEU A 1 113 ? -12.798 2.736 26.580 1.00 72.06 113 LEU A N 1
ATOM 873 C CA . LEU A 1 113 ? -13.452 1.904 25.573 1.00 72.06 113 LEU A CA 1
ATOM 874 C C . LEU A 1 113 ? -13.445 2.547 24.177 1.00 72.06 113 LEU A C 1
ATOM 876 O O . LEU A 1 113 ? -13.444 1.828 23.176 1.00 72.06 113 LEU A O 1
ATOM 880 N N . HIS A 1 114 ? -13.503 3.876 24.088 1.00 70.88 114 HIS A N 1
ATOM 881 C CA . HIS A 1 114 ? -13.373 4.580 22.815 1.00 70.88 114 HIS A CA 1
ATOM 882 C C . HIS A 1 114 ? -11.962 4.415 22.248 1.00 70.88 114 HIS A C 1
ATOM 884 O O . HIS A 1 114 ? -11.836 3.978 21.107 1.00 70.88 114 HIS A O 1
ATOM 890 N N . ALA A 1 115 ? -10.936 4.652 23.068 1.00 70.06 115 ALA A N 1
ATOM 891 C CA . ALA A 1 115 ? -9.538 4.477 22.682 1.00 70.06 115 ALA A CA 1
ATOM 892 C C . ALA A 1 115 ? -9.266 3.042 22.196 1.00 70.06 115 ALA A C 1
ATOM 894 O O . ALA A 1 115 ? -8.806 2.839 21.077 1.00 70.06 115 ALA A O 1
ATOM 895 N N . VAL A 1 116 ? -9.709 2.026 22.948 1.00 68.56 116 VAL A N 1
ATOM 896 C CA . VAL A 1 116 ? -9.566 0.614 22.544 1.00 68.56 116 VAL A CA 1
ATOM 897 C C . VAL A 1 116 ? -10.262 0.313 21.209 1.00 68.56 116 VAL A C 1
ATOM 899 O O . VAL A 1 116 ? -9.790 -0.514 20.428 1.00 68.56 116 VAL A O 1
ATOM 902 N N . ARG A 1 117 ? -11.398 0.953 20.901 1.00 68.81 117 ARG A N 1
ATOM 903 C CA . ARG A 1 117 ? -12.058 0.773 19.593 1.00 68.81 117 ARG A CA 1
ATOM 904 C C . ARG A 1 117 ? -11.243 1.382 18.460 1.00 68.81 117 ARG A C 1
ATOM 906 O O . ARG A 1 117 ? -11.206 0.789 17.382 1.00 68.81 117 ARG A O 1
ATOM 913 N N . GLU A 1 118 ? -10.644 2.543 18.688 1.00 73.19 118 GLU A N 1
ATOM 914 C CA . GLU A 1 118 ? -9.767 3.197 17.718 1.00 73.19 118 GLU A CA 1
ATOM 915 C C . GLU A 1 118 ? -8.517 2.352 17.467 1.00 73.19 118 GLU A C 1
ATOM 917 O O . GLU A 1 118 ? -8.200 2.091 16.304 1.00 73.19 118 GLU A O 1
ATOM 922 N N . ASP A 1 119 ? -7.912 1.803 18.523 1.00 68.75 119 ASP A N 1
ATOM 923 C CA . ASP A 1 119 ? -6.773 0.885 18.439 1.00 68.75 119 ASP A CA 1
ATOM 924 C C . ASP A 1 119 ? -7.122 -0.378 17.645 1.00 68.75 119 ASP A C 1
ATOM 926 O O . ASP A 1 119 ? -6.430 -0.741 16.695 1.00 68.75 119 ASP A O 1
ATOM 930 N N . VAL A 1 120 ? -8.248 -1.031 17.955 1.00 71.12 120 VAL A N 1
ATOM 931 C CA . VAL A 1 120 ? -8.704 -2.224 17.218 1.00 71.12 120 VAL A CA 1
ATOM 932 C C . VAL A 1 120 ? -8.981 -1.900 15.752 1.00 71.12 120 VAL A C 1
ATOM 934 O O . VAL A 1 120 ? -8.664 -2.706 14.872 1.00 71.12 120 VAL A O 1
ATOM 937 N N . ALA A 1 121 ? -9.580 -0.743 15.463 1.00 72.19 121 ALA A N 1
ATOM 938 C CA . ALA A 1 121 ? -9.801 -0.301 14.092 1.00 72.19 121 ALA A CA 1
ATOM 939 C C . ALA A 1 121 ? -8.472 -0.045 13.365 1.00 72.19 121 ALA A C 1
ATOM 941 O O . ALA A 1 121 ? -8.348 -0.411 12.195 1.00 72.19 121 ALA A O 1
ATOM 942 N N . CYS A 1 122 ? -7.479 0.521 14.056 1.00 72.06 122 CYS A N 1
ATOM 943 C CA . CYS A 1 122 ? -6.125 0.702 13.547 1.00 72.06 122 CYS A CA 1
ATOM 944 C C . CYS A 1 122 ? -5.468 -0.642 13.216 1.00 72.06 122 CYS A C 1
ATOM 946 O O . CYS A 1 122 ? -5.142 -0.889 12.055 1.00 72.06 122 CYS A O 1
ATOM 948 N N . CYS A 1 123 ? -5.419 -1.571 14.175 1.00 71.69 123 CYS A N 1
ATOM 949 C CA . CYS A 1 123 ? -4.857 -2.903 13.967 1.00 71.69 123 CYS A CA 1
ATOM 950 C C . CYS A 1 123 ? -5.536 -3.646 12.807 1.00 71.69 123 CYS A C 1
ATOM 952 O O . CYS A 1 123 ? -4.864 -4.307 12.021 1.00 71.69 123 CYS A O 1
ATOM 954 N N . ARG A 1 124 ? -6.864 -3.538 12.648 1.00 72.25 124 ARG A N 1
ATOM 955 C CA . ARG A 1 124 ? -7.568 -4.146 11.501 1.00 72.25 124 ARG A CA 1
ATOM 956 C C . ARG A 1 124 ? -7.084 -3.589 10.164 1.00 72.25 124 ARG A C 1
ATOM 958 O O . ARG A 1 124 ? -6.913 -4.365 9.224 1.00 72.25 124 ARG A O 1
ATOM 965 N N . ARG A 1 125 ? -6.870 -2.272 10.068 1.00 76.81 125 ARG A N 1
ATOM 966 C CA . ARG A 1 125 ? -6.340 -1.638 8.851 1.00 76.81 125 ARG A CA 1
ATOM 967 C C . ARG A 1 125 ? -4.918 -2.108 8.562 1.00 76.81 125 ARG A C 1
ATOM 969 O O . ARG A 1 125 ? -4.655 -2.525 7.439 1.00 76.81 125 ARG A O 1
ATOM 976 N N . GLU A 1 126 ? -4.048 -2.127 9.569 1.00 75.56 126 GLU A N 1
ATOM 977 C CA . GLU A 1 126 ? -2.663 -2.603 9.436 1.00 75.56 126 GLU A CA 1
ATOM 978 C C . GLU A 1 126 ? -2.601 -4.068 8.988 1.00 75.56 126 GLU A C 1
ATOM 980 O O . GLU A 1 126 ? -1.911 -4.408 8.030 1.00 75.56 126 GLU A O 1
ATOM 985 N N . VAL A 1 127 ? -3.387 -4.944 9.621 1.00 76.31 127 VAL A N 1
ATOM 986 C CA . VAL A 1 127 ? -3.490 -6.365 9.254 1.00 76.31 127 VAL A CA 1
ATOM 987 C C . VAL A 1 127 ? -4.004 -6.526 7.819 1.00 76.31 127 VAL A C 1
ATOM 989 O O . VAL A 1 127 ? -3.512 -7.381 7.076 1.00 76.31 127 VAL A O 1
ATOM 992 N N . GLY A 1 128 ? -4.967 -5.697 7.406 1.00 76.19 128 GLY A N 1
ATOM 993 C CA . GLY A 1 128 ? -5.450 -5.632 6.027 1.00 76.19 128 GLY A CA 1
ATOM 994 C C . GLY A 1 128 ? -4.361 -5.214 5.033 1.00 76.19 128 GLY A C 1
ATOM 995 O O . GLY A 1 128 ? -4.201 -5.863 3.998 1.00 76.19 128 GLY A O 1
ATOM 996 N N . ALA A 1 129 ? -3.574 -4.188 5.370 1.00 83.19 129 ALA A N 1
ATOM 997 C CA . ALA A 1 129 ? -2.457 -3.706 4.561 1.00 83.19 129 ALA A CA 1
ATOM 998 C C . ALA A 1 129 ? -1.356 -4.766 4.416 1.00 83.19 129 ALA A C 1
ATOM 1000 O O . ALA A 1 129 ? -0.961 -5.091 3.297 1.00 83.19 129 ALA A O 1
ATOM 1001 N N . VAL A 1 130 ? -0.931 -5.388 5.522 1.00 81.25 130 VAL A N 1
ATOM 1002 C CA . VAL A 1 130 ? 0.059 -6.480 5.515 1.00 81.25 130 VAL A CA 1
ATOM 1003 C C . VAL A 1 130 ? -0.418 -7.641 4.647 1.00 81.25 130 VAL A C 1
ATOM 1005 O O . VAL A 1 130 ? 0.349 -8.180 3.848 1.00 81.25 130 VAL A O 1
ATOM 1008 N N . ARG A 1 131 ? -1.702 -8.008 4.745 1.00 79.75 131 ARG A N 1
ATOM 1009 C CA . ARG A 1 131 ? -2.292 -9.038 3.884 1.00 79.75 131 ARG A CA 1
ATOM 1010 C C . ARG A 1 131 ? -2.177 -8.666 2.408 1.00 79.75 131 ARG A C 1
ATOM 1012 O O . ARG A 1 131 ? -1.781 -9.514 1.613 1.00 79.75 131 ARG A O 1
ATOM 1019 N N . ALA A 1 132 ? -2.539 -7.441 2.040 1.00 86.56 132 ALA A N 1
ATOM 1020 C CA . ALA A 1 132 ? -2.477 -6.986 0.656 1.00 86.56 132 ALA A CA 1
ATOM 1021 C C . ALA A 1 132 ? -1.035 -7.005 0.116 1.00 86.56 132 ALA A C 1
ATOM 1023 O O . ALA A 1 132 ? -0.787 -7.627 -0.916 1.00 86.56 132 ALA A O 1
ATOM 1024 N N . VAL A 1 133 ? -0.074 -6.464 0.874 1.00 87.50 133 VAL A N 1
ATOM 1025 C CA . VAL A 1 133 ? 1.368 -6.512 0.561 1.00 87.50 133 VAL A CA 1
ATOM 1026 C C . VAL A 1 133 ? 1.835 -7.951 0.327 1.00 87.50 133 VAL A C 1
ATOM 1028 O O . VAL A 1 133 ? 2.485 -8.249 -0.673 1.00 87.50 133 VAL A O 1
ATOM 1031 N N . MET A 1 134 ? 1.471 -8.880 1.213 1.00 81.44 134 MET A N 1
ATOM 1032 C CA . MET A 1 134 ? 1.883 -10.282 1.101 1.00 81.44 134 MET A CA 1
ATOM 1033 C C . MET A 1 134 ? 1.287 -11.018 -0.101 1.00 81.44 134 MET A C 1
ATOM 1035 O O . MET A 1 134 ? 1.911 -11.964 -0.586 1.00 81.44 134 MET A O 1
ATOM 1039 N N . VAL A 1 135 ? 0.092 -10.632 -0.554 1.00 83.31 135 VAL A N 1
ATOM 1040 C CA . VAL A 1 135 ? -0.510 -11.167 -1.784 1.00 83.31 135 VAL A CA 1
ATOM 1041 C C . VAL A 1 135 ? 0.210 -10.593 -3.004 1.00 83.31 135 VAL A C 1
ATOM 1043 O O . VAL A 1 135 ? 0.631 -11.349 -3.881 1.00 83.31 135 VAL A O 1
ATOM 1046 N N . ASN A 1 136 ? 0.431 -9.278 -3.019 1.00 91.31 136 ASN A N 1
ATOM 1047 C CA . ASN A 1 136 ? 1.088 -8.563 -4.114 1.00 91.31 136 ASN A CA 1
ATOM 1048 C C . ASN A 1 136 ? 2.524 -9.043 -4.373 1.00 91.31 136 ASN A C 1
ATOM 1050 O O . ASN A 1 136 ? 2.966 -9.055 -5.521 1.00 91.31 136 ASN A O 1
ATOM 1054 N N . GLN A 1 137 ? 3.213 -9.559 -3.349 1.00 88.19 137 GLN A N 1
ATOM 1055 C CA . GLN A 1 137 ? 4.543 -10.172 -3.479 1.00 88.19 137 GLN A CA 1
ATOM 1056 C C . GLN A 1 137 ? 4.627 -11.300 -4.503 1.00 88.19 137 GLN A C 1
ATOM 1058 O O . GLN A 1 137 ? 5.736 -11.607 -4.936 1.00 88.19 137 GLN A O 1
ATOM 1063 N N . TRP A 1 138 ? 3.512 -11.905 -4.912 1.00 85.56 138 TRP A N 1
ATOM 1064 C CA . TRP A 1 138 ? 3.476 -13.000 -5.889 1.00 85.56 138 TRP A CA 1
ATOM 1065 C C . TRP A 1 138 ? 2.914 -12.595 -7.247 1.00 85.56 138 TRP A C 1
ATOM 1067 O O . TRP A 1 138 ? 2.897 -13.404 -8.169 1.00 85.56 138 TRP A O 1
ATOM 1077 N N . VAL A 1 139 ? 2.449 -11.356 -7.385 1.00 88.56 139 VAL A N 1
ATOM 1078 C CA . VAL A 1 139 ? 1.919 -10.851 -8.648 1.00 88.56 139 VAL A CA 1
ATOM 1079 C C . VAL A 1 139 ? 3.091 -10.600 -9.596 1.00 88.56 139 VAL A C 1
ATOM 1081 O O . VAL A 1 139 ? 4.102 -10.014 -9.204 1.00 88.56 139 VAL A O 1
ATOM 1084 N N . ARG A 1 140 ? 2.989 -11.107 -10.828 1.00 88.44 140 ARG A N 1
ATOM 1085 C CA . ARG A 1 140 ? 4.060 -11.040 -11.837 1.00 88.44 140 ARG A CA 1
ATOM 1086 C C . ARG A 1 140 ? 3.541 -10.575 -13.186 1.00 88.44 140 ARG A C 1
ATOM 1088 O O . ARG A 1 140 ? 4.052 -9.598 -13.711 1.00 88.44 140 ARG A O 1
ATOM 1095 N N . GLY A 1 141 ? 2.528 -11.257 -13.720 1.00 86.50 141 GLY A N 1
ATOM 1096 C CA . GLY A 1 141 ? 2.053 -11.009 -15.081 1.00 86.50 141 GLY A CA 1
ATOM 1097 C C . GLY A 1 141 ? 1.284 -9.698 -15.250 1.00 86.50 141 GLY A C 1
ATOM 1098 O O . GLY A 1 141 ? 0.684 -9.213 -14.293 1.00 86.50 141 GLY A O 1
ATOM 1099 N N . LEU A 1 142 ? 1.233 -9.171 -16.476 1.00 90.12 142 LEU A N 1
ATOM 1100 C CA . LEU A 1 142 ? 0.581 -7.897 -16.821 1.00 90.12 142 LEU A CA 1
ATOM 1101 C C . LEU A 1 142 ? -0.904 -7.856 -16.434 1.00 90.12 142 LEU A C 1
ATOM 1103 O O . LEU A 1 142 ? -1.400 -6.831 -15.968 1.00 90.12 142 LEU A O 1
ATOM 1107 N N . SER A 1 143 ? -1.612 -8.976 -16.582 1.00 90.06 143 SER A N 1
ATOM 1108 C CA . SER A 1 143 ? -3.014 -9.127 -16.168 1.00 90.06 143 SER A CA 1
ATOM 1109 C C . SER A 1 143 ? -3.181 -9.500 -14.689 1.00 90.06 143 SER A C 1
ATOM 1111 O O . SER A 1 143 ? -4.296 -9.759 -14.238 1.00 90.06 143 SER A O 1
ATOM 1113 N N . GLY A 1 144 ? -2.082 -9.605 -13.939 1.00 88.25 144 GLY A N 1
ATOM 1114 C CA . GLY A 1 144 ? -2.089 -9.932 -12.521 1.00 88.25 144 GLY A CA 1
ATOM 1115 C C . GLY A 1 144 ? -2.755 -8.826 -11.711 1.00 88.25 144 GLY A C 1
ATOM 1116 O O . GLY A 1 144 ? -2.412 -7.655 -11.863 1.00 88.25 14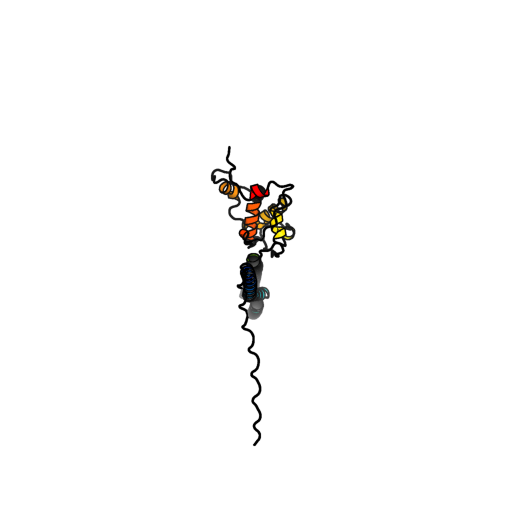4 GLY A O 1
ATOM 1117 N N . LEU A 1 145 ? -3.711 -9.206 -10.861 1.00 93.38 145 LEU A N 1
ATOM 1118 C CA . LEU A 1 145 ? -4.477 -8.275 -10.035 1.00 93.38 145 LEU A CA 1
ATOM 1119 C C . LEU A 1 145 ? -3.651 -7.804 -8.839 1.00 93.38 145 LEU A C 1
ATOM 1121 O O . LEU A 1 145 ? -3.127 -8.625 -8.086 1.00 93.38 145 LEU A O 1
ATOM 1125 N N . ILE A 1 146 ? -3.592 -6.490 -8.647 1.00 93.62 146 ILE A N 1
ATOM 1126 C CA . ILE A 1 146 ? -2.934 -5.866 -7.502 1.00 93.62 146 ILE A CA 1
ATOM 1127 C C . ILE A 1 146 ? -3.995 -5.602 -6.436 1.00 93.62 146 ILE A C 1
ATOM 1129 O O . ILE A 1 146 ? -5.003 -4.934 -6.671 1.00 93.62 146 ILE A O 1
ATOM 1133 N N . VAL A 1 147 ? -3.777 -6.134 -5.238 1.00 92.44 147 VAL A N 1
ATOM 1134 C CA . VAL A 1 147 ? -4.632 -5.862 -4.085 1.00 92.44 147 VAL A CA 1
ATOM 1135 C C . VAL A 1 147 ? -4.276 -4.489 -3.526 1.00 92.44 147 VAL A C 1
ATOM 1137 O O . VAL A 1 147 ? -3.109 -4.201 -3.262 1.00 92.44 147 VAL A O 1
ATOM 1140 N N . ARG A 1 148 ? -5.291 -3.650 -3.312 1.00 91.12 148 ARG A N 1
ATOM 1141 C CA . ARG A 1 148 ? -5.127 -2.318 -2.718 1.00 91.12 148 ARG A CA 1
ATOM 1142 C C . ARG A 1 148 ? -4.493 -2.409 -1.331 1.00 91.12 148 ARG A C 1
ATOM 1144 O O . ARG A 1 148 ? -4.947 -3.188 -0.493 1.00 91.12 148 ARG A O 1
ATOM 1151 N N . VAL A 1 149 ? -3.479 -1.584 -1.092 1.00 90.56 149 VAL A N 1
ATOM 1152 C CA . VAL A 1 149 ? -2.802 -1.454 0.204 1.00 90.56 149 VAL A CA 1
ATOM 1153 C C . VAL A 1 149 ? -3.156 -0.080 0.764 1.00 90.56 149 VAL A C 1
ATOM 1155 O O . VAL A 1 149 ? -2.680 0.894 0.213 1.00 90.56 149 VAL A O 1
ATOM 1158 N N . PRO A 1 150 ? -3.990 0.061 1.803 1.00 85.44 150 PRO A N 1
ATOM 1159 C CA . PRO A 1 150 ? -4.327 1.386 2.314 1.00 85.44 150 PRO A CA 1
ATOM 1160 C C . PRO A 1 150 ? -3.080 2.096 2.877 1.00 85.44 150 PRO A C 1
ATOM 1162 O O . PRO A 1 150 ? -2.255 1.433 3.514 1.00 85.44 150 PRO A O 1
ATOM 1165 N N . PRO A 1 151 ? -2.946 3.424 2.702 1.00 82.38 151 PRO A N 1
ATOM 1166 C CA . PRO A 1 151 ? -1.934 4.204 3.408 1.00 82.38 151 PRO A CA 1
ATOM 1167 C C . PRO A 1 151 ? -2.094 4.043 4.927 1.00 82.38 151 PRO A C 1
ATOM 1169 O O . PRO A 1 151 ? -3.207 4.119 5.448 1.00 82.38 151 PRO A O 1
ATOM 1172 N N . LEU A 1 152 ? -0.992 3.809 5.646 1.00 66.56 152 LEU A N 1
ATOM 1173 C CA . LEU A 1 152 ? -1.016 3.544 7.092 1.00 66.56 152 LEU A CA 1
ATOM 1174 C C . LEU A 1 152 ? -1.359 4.765 7.966 1.00 66.56 152 LEU A C 1
ATOM 1176 O O . LEU A 1 152 ? -1.650 4.572 9.143 1.00 66.56 152 LEU A O 1
ATOM 1180 N N . ASP A 1 153 ? -1.366 5.991 7.429 1.00 65.62 153 ASP A N 1
ATOM 1181 C CA . ASP A 1 153 ? -1.625 7.199 8.223 1.00 65.62 153 ASP A CA 1
ATOM 1182 C C . ASP A 1 153 ? -3.027 7.797 7.961 1.00 65.62 153 ASP A C 1
ATOM 1184 O O . ASP A 1 153 ? -3.261 8.384 6.902 1.00 65.62 153 ASP A O 1
ATOM 1188 N N . PRO A 1 154 ? -3.979 7.670 8.908 1.00 49.88 154 PRO A N 1
ATOM 1189 C CA . PRO A 1 154 ? -5.290 8.308 8.825 1.00 49.88 154 PRO A CA 1
ATOM 1190 C C . PRO A 1 154 ? -5.286 9.787 9.259 1.00 49.88 154 PRO A C 1
ATOM 1192 O O . PRO A 1 154 ? -6.314 10.447 9.106 1.00 49.88 154 PRO A O 1
ATOM 1195 N N . ALA A 1 155 ? -4.187 10.323 9.815 1.00 46.34 155 ALA A N 1
ATOM 1196 C CA . ALA A 1 155 ? -4.121 11.716 10.277 1.00 46.34 155 ALA A CA 1
ATOM 1197 C C . ALA A 1 155 ? -4.025 12.725 9.120 1.00 46.34 155 ALA A C 1
ATOM 1199 O O . ALA A 1 155 ? -4.362 13.902 9.279 1.00 46.34 155 ALA A O 1
ATOM 1200 N N . CYS A 1 156 ? -3.656 12.269 7.924 1.00 41.16 156 CYS A N 1
ATOM 1201 C CA . CYS A 1 156 ? -3.840 13.034 6.701 1.00 41.16 156 CYS A CA 1
ATOM 1202 C C . CYS A 1 156 ? -5.313 12.955 6.279 1.00 41.16 156 CYS A C 1
ATOM 1204 O O . CYS A 1 156 ? -5.693 12.161 5.424 1.00 41.16 156 CYS A O 1
ATOM 1206 N N . GLY A 1 157 ? -6.143 13.809 6.887 1.00 35.47 157 GLY A N 1
ATOM 1207 C CA . GLY A 1 157 ? -7.547 14.063 6.547 1.00 35.47 157 GLY A CA 1
ATOM 1208 C C . GLY A 1 157 ? -7.766 14.663 5.151 1.00 35.47 157 GLY A C 1
ATOM 1209 O O . GLY A 1 157 ? -8.516 15.621 4.991 1.00 35.47 157 GLY A O 1
ATOM 1210 N N . GLY A 1 158 ? -7.115 14.115 4.131 1.00 39.06 158 GLY A N 1
ATOM 1211 C CA . GLY A 1 158 ? -7.447 14.338 2.739 1.00 39.06 158 GLY A CA 1
ATOM 1212 C C . GLY A 1 158 ? -8.336 13.199 2.275 1.00 39.06 158 GLY A C 1
ATOM 1213 O O . GLY A 1 158 ? -7.838 12.132 1.932 1.00 39.06 158 GLY A O 1
ATOM 1214 N N . GLY A 1 159 ? -9.647 13.432 2.218 1.00 40.78 159 GLY A N 1
ATOM 1215 C CA . GLY A 1 159 ? -10.580 12.626 1.426 1.00 40.78 159 GLY A CA 1
ATOM 1216 C C . GLY A 1 159 ? -10.308 12.778 -0.076 1.00 40.78 159 GLY A C 1
ATOM 1217 O O . GLY A 1 159 ? -11.188 13.175 -0.831 1.00 40.78 159 GLY A O 1
ATOM 1218 N N . GLY A 1 160 ? -9.065 12.551 -0.497 1.00 49.84 160 GLY A N 1
ATOM 1219 C CA . GLY A 1 160 ? -8.669 12.445 -1.888 1.00 49.84 160 GLY A CA 1
ATOM 1220 C C . GLY A 1 160 ? -8.866 11.004 -2.325 1.00 49.84 160 GLY A C 1
ATOM 1221 O O . GLY A 1 160 ? -8.399 10.088 -1.648 1.00 49.84 160 GLY A O 1
ATOM 1222 N N . SER A 1 161 ? -9.574 10.813 -3.437 1.00 65.75 161 SER A N 1
ATOM 1223 C CA . SER A 1 161 ? -9.874 9.505 -4.025 1.00 65.75 161 SER A CA 1
ATOM 1224 C C . SER A 1 161 ? -8.620 8.843 -4.617 1.00 65.75 161 SER A C 1
ATOM 1226 O O . SER A 1 161 ? -8.530 8.593 -5.815 1.00 65.75 161 SER A O 1
ATOM 1228 N N . TRP A 1 162 ? -7.612 8.557 -3.785 1.00 71.31 162 TRP A N 1
ATOM 1229 C CA . TRP A 1 162 ? -6.461 7.743 -4.191 1.00 71.31 162 TRP A CA 1
ATOM 1230 C C . TRP A 1 162 ? -6.911 6.341 -4.623 1.00 71.31 162 TRP A C 1
ATOM 1232 O O . TRP A 1 162 ? -6.217 5.665 -5.378 1.00 71.31 162 TRP A O 1
ATOM 1242 N N . GLU A 1 163 ? -8.085 5.908 -4.153 1.00 75.69 163 GLU A N 1
ATOM 1243 C CA . GLU A 1 163 ? -8.709 4.638 -4.505 1.00 75.69 163 GLU A CA 1
ATOM 1244 C C . GLU A 1 163 ? -8.993 4.504 -6.005 1.00 75.69 163 GLU A C 1
ATOM 1246 O O . GLU A 1 163 ? -8.854 3.399 -6.534 1.00 75.69 163 GLU A O 1
ATOM 1251 N N . ASP A 1 164 ? -9.359 5.598 -6.681 1.00 82.06 164 ASP A N 1
ATOM 1252 C CA . ASP A 1 164 ? -9.603 5.607 -8.131 1.00 82.06 164 ASP A CA 1
ATOM 1253 C C . ASP A 1 164 ? -8.298 5.642 -8.934 1.00 82.06 164 ASP A C 1
ATOM 1255 O O . ASP A 1 164 ? -8.235 5.137 -10.055 1.00 82.06 164 ASP A O 1
ATOM 1259 N N . ASP A 1 165 ? -7.246 6.213 -8.347 1.00 86.50 165 ASP A N 1
ATOM 1260 C CA . ASP A 1 165 ? -5.923 6.303 -8.958 1.00 86.50 165 ASP A CA 1
ATOM 1261 C C . ASP A 1 165 ? -5.119 4.992 -8.804 1.00 86.50 165 ASP A C 1
ATOM 1263 O O . ASP A 1 165 ? -4.165 4.761 -9.550 1.00 86.50 165 ASP A O 1
ATOM 1267 N N . PHE A 1 166 ? -5.485 4.116 -7.857 1.00 91.94 166 PHE A N 1
ATOM 1268 C CA . PHE A 1 166 ? -4.751 2.878 -7.580 1.00 91.94 166 PHE A CA 1
ATOM 1269 C C . PHE A 1 166 ? -4.871 1.864 -8.738 1.00 91.94 166 PHE A C 1
ATOM 1271 O O . PHE A 1 166 ? -5.989 1.494 -9.111 1.00 91.94 166 PHE A O 1
ATOM 1278 N N . PRO A 1 167 ? -3.750 1.330 -9.265 1.00 94.44 167 PRO A N 1
ATOM 1279 C CA . PRO A 1 167 ? -3.776 0.425 -10.409 1.00 94.44 167 PRO A CA 1
ATOM 1280 C C . PRO A 1 167 ? -4.387 -0.929 -10.030 1.00 94.44 167 PRO A C 1
ATOM 1282 O O . PRO A 1 167 ? -3.957 -1.573 -9.074 1.00 94.44 167 PRO A O 1
ATOM 1285 N N . ALA A 1 168 ? -5.362 -1.405 -10.803 1.00 93.94 168 ALA A N 1
ATOM 1286 C CA . ALA A 1 168 ? -5.984 -2.707 -10.570 1.00 93.94 168 ALA A CA 1
ATOM 1287 C C . ALA A 1 168 ? -5.102 -3.869 -11.054 1.00 93.94 168 ALA A C 1
ATOM 1289 O O . ALA A 1 168 ? -5.222 -4.989 -10.554 1.00 93.94 168 ALA A O 1
ATOM 1290 N N . THR A 1 169 ? -4.215 -3.617 -12.024 1.00 95.06 169 THR A N 1
ATOM 1291 C CA . THR A 1 169 ? -3.352 -4.634 -12.649 1.00 95.06 169 THR A CA 1
ATOM 1292 C C . THR A 1 169 ? -1.901 -4.178 -12.787 1.00 95.06 169 THR A C 1
ATOM 1294 O O . THR A 1 169 ? -1.617 -2.981 -12.789 1.00 95.06 169 THR A O 1
ATOM 1297 N N . VAL A 1 170 ? -0.974 -5.123 -12.978 1.00 94.12 170 VAL A N 1
ATOM 1298 C CA . VAL A 1 170 ? 0.441 -4.819 -13.289 1.00 94.12 170 VAL A CA 1
ATOM 1299 C C . VAL A 1 170 ? 0.578 -3.987 -14.568 1.00 94.12 170 VAL A C 1
ATOM 1301 O O . VAL A 1 170 ? 1.397 -3.075 -14.631 1.00 94.12 170 VAL A O 1
ATOM 1304 N N . GLY A 1 171 ? -0.254 -4.239 -15.579 1.00 92.38 171 GLY A N 1
ATOM 1305 C CA . GLY A 1 171 ? -0.275 -3.427 -16.794 1.00 92.38 171 GLY A CA 1
ATOM 1306 C C . GLY A 1 171 ? -0.663 -1.969 -16.525 1.00 92.38 171 GLY A C 1
ATOM 1307 O O . GLY A 1 171 ? -0.059 -1.058 -17.082 1.00 92.38 171 GLY A O 1
ATOM 1308 N N . GLU A 1 172 ? -1.645 -1.725 -15.655 1.00 94.50 172 GLU A N 1
ATOM 1309 C CA . GLU A 1 172 ? -2.006 -0.366 -15.225 1.00 94.50 172 GLU A CA 1
ATOM 1310 C C . GLU A 1 172 ? -0.941 0.274 -14.339 1.00 94.50 172 GLU A C 1
ATOM 1312 O O . GLU A 1 172 ? -0.675 1.465 -14.479 1.00 94.50 172 GLU A O 1
ATOM 1317 N N . PHE A 1 173 ? -0.292 -0.519 -13.487 1.00 95.94 173 PHE A N 1
ATOM 1318 C CA . PHE A 1 173 ? 0.844 -0.079 -12.687 1.00 95.94 173 PHE A CA 1
ATOM 1319 C C . PHE A 1 173 ? 1.958 0.486 -13.575 1.00 95.94 173 PHE A C 1
ATOM 1321 O O . PHE A 1 173 ? 2.401 1.609 -13.353 1.00 95.94 173 PHE A O 1
ATOM 1328 N N . TRP A 1 174 ? 2.355 -0.227 -14.632 1.00 93.94 174 TRP A N 1
ATOM 1329 C CA . TRP A 1 174 ? 3.382 0.266 -15.553 1.00 93.94 174 TRP A CA 1
ATOM 1330 C C . TRP A 1 174 ? 2.973 1.549 -16.279 1.00 93.94 174 TRP A C 1
ATOM 1332 O O . TRP A 1 174 ? 3.814 2.423 -16.486 1.00 93.94 174 TRP A O 1
ATOM 1342 N N . LYS A 1 175 ? 1.680 1.713 -16.596 1.00 92.50 175 LYS A N 1
ATOM 1343 C CA . LYS A 1 175 ? 1.165 2.949 -17.206 1.00 92.50 175 LYS A CA 1
ATOM 1344 C C . LYS A 1 175 ? 1.340 4.171 -16.308 1.00 92.50 175 LYS A C 1
ATOM 1346 O O . LYS A 1 175 ? 1.402 5.271 -16.840 1.00 92.50 175 LYS A O 1
ATOM 1351 N N . LEU A 1 176 ? 1.443 4.014 -14.984 1.00 92.12 176 LEU A N 1
ATOM 1352 C CA . LEU A 1 176 ? 1.707 5.137 -14.074 1.00 92.12 176 LEU A CA 1
ATOM 1353 C C . LEU A 1 176 ? 3.079 5.779 -14.310 1.00 92.12 176 LEU A C 1
ATOM 1355 O O . LEU A 1 176 ? 3.245 6.964 -14.039 1.00 92.12 176 LEU A O 1
ATOM 1359 N N . GLY A 1 177 ? 4.049 5.015 -14.820 1.00 86.88 177 GLY A N 1
ATOM 1360 C CA . GLY A 1 177 ? 5.366 5.536 -15.186 1.00 86.88 177 GLY A CA 1
ATOM 1361 C C . GLY A 1 177 ? 5.370 6.361 -16.473 1.00 86.88 177 GLY A C 1
ATOM 1362 O O . GLY A 1 177 ? 6.376 7.001 -16.773 1.00 86.88 177 GLY A O 1
ATOM 1363 N N . TYR A 1 178 ? 4.277 6.347 -17.241 1.00 86.12 178 TYR A N 1
ATOM 1364 C CA . TYR A 1 178 ? 4.176 7.085 -18.496 1.00 86.12 178 TYR A CA 1
ATOM 1365 C C . TYR A 1 178 ? 3.834 8.553 -18.256 1.00 86.12 178 TYR A C 1
ATOM 1367 O O . TYR A 1 178 ? 3.201 8.921 -17.260 1.00 86.12 178 TYR A O 1
ATOM 1375 N N . ILE A 1 179 ? 4.244 9.408 -19.194 1.00 81.25 179 ILE A N 1
ATOM 1376 C CA . ILE A 1 179 ? 4.101 10.859 -19.058 1.00 81.25 179 ILE A CA 1
ATOM 1377 C C . ILE A 1 179 ? 2.633 11.282 -18.922 1.00 81.25 179 ILE A C 1
ATOM 1379 O O . ILE A 1 179 ? 2.333 12.187 -18.146 1.00 81.25 179 ILE A O 1
ATOM 1383 N N . GLU A 1 180 ? 1.706 10.575 -19.575 1.00 85.94 180 GLU A N 1
ATOM 1384 C CA . GLU A 1 180 ? 0.269 10.867 -19.529 1.00 85.94 180 GLU A CA 1
ATOM 1385 C C . GLU A 1 180 ? -0.348 10.603 -18.149 1.00 85.94 180 GLU A C 1
ATOM 1387 O O . GLU A 1 180 ? -1.423 11.113 -17.837 1.00 85.94 180 GLU A O 1
ATOM 1392 N N . LYS A 1 181 ? 0.311 9.795 -17.309 1.00 88.62 181 LYS A N 1
ATOM 1393 C CA . LYS A 1 181 ? -0.155 9.441 -15.961 1.00 88.62 181 LYS A CA 1
ATOM 1394 C C . LYS A 1 181 ? 0.668 10.082 -14.850 1.00 88.62 181 LYS A C 1
ATOM 1396 O O . LYS A 1 181 ? 0.422 9.789 -13.681 1.00 88.62 181 LYS A O 1
ATOM 1401 N N . ARG A 1 182 ? 1.562 11.018 -15.177 1.00 89.38 182 ARG A N 1
ATOM 1402 C CA . ARG A 1 182 ? 2.431 11.698 -14.207 1.00 89.38 182 ARG A CA 1
ATOM 1403 C C . ARG A 1 182 ? 1.665 12.332 -13.044 1.00 89.38 182 ARG A C 1
ATOM 1405 O O . ARG A 1 182 ? 2.041 12.127 -11.895 1.00 89.38 182 ARG A O 1
ATOM 1412 N N . ASP A 1 183 ? 0.550 13.010 -13.306 1.00 91.12 183 ASP A N 1
ATOM 1413 C CA . ASP A 1 183 ? -0.269 13.604 -12.237 1.00 91.12 183 ASP A CA 1
ATOM 1414 C C . ASP A 1 183 ? -0.894 12.545 -11.319 1.00 91.12 183 ASP A C 1
ATOM 1416 O O . ASP A 1 183 ? -1.038 12.760 -10.118 1.00 91.12 183 ASP A O 1
ATOM 1420 N N . THR A 1 184 ? -1.253 11.387 -11.879 1.00 92.75 184 THR A N 1
ATOM 1421 C CA . THR A 1 184 ? -1.802 10.251 -11.118 1.00 92.75 184 THR A CA 1
ATOM 1422 C C . THR A 1 184 ? -0.721 9.657 -10.218 1.00 92.75 184 THR A C 1
ATOM 1424 O O . THR A 1 184 ? -0.945 9.448 -9.028 1.00 92.75 184 THR A O 1
ATOM 1427 N N . LEU A 1 185 ? 0.481 9.462 -10.767 1.00 94.00 185 LEU A N 1
ATOM 1428 C CA . LEU A 1 185 ? 1.647 9.003 -10.020 1.00 94.00 185 LEU A CA 1
ATOM 1429 C C . LEU A 1 185 ? 1.984 9.947 -8.857 1.00 94.00 185 LEU A C 1
ATOM 1431 O O . LEU A 1 185 ? 2.224 9.480 -7.749 1.00 94.00 185 LEU A O 1
ATOM 1435 N N . VAL A 1 186 ? 1.952 11.264 -9.085 1.00 93.06 186 VAL A N 1
ATOM 1436 C CA . VAL A 1 186 ? 2.198 12.279 -8.049 1.00 93.06 186 VAL A CA 1
ATOM 1437 C C . VAL A 1 186 ? 1.149 12.221 -6.937 1.00 93.06 186 VAL A C 1
ATOM 1439 O O . VAL A 1 186 ? 1.527 12.195 -5.768 1.00 93.06 186 VAL A O 1
ATOM 1442 N N . ARG A 1 187 ? -0.151 12.150 -7.263 1.00 91.75 187 ARG A N 1
ATOM 1443 C CA . ARG A 1 187 ? -1.219 12.048 -6.245 1.00 91.75 187 ARG A CA 1
ATOM 1444 C C . ARG A 1 187 ? -1.096 10.780 -5.400 1.00 91.75 187 ARG A C 1
ATOM 1446 O O . ARG A 1 187 ? -1.299 10.814 -4.183 1.00 91.75 187 ARG A O 1
ATOM 1453 N N . LEU A 1 188 ? -0.723 9.665 -6.030 1.00 92.69 188 LEU A N 1
ATOM 1454 C CA . LEU A 1 188 ? -0.409 8.431 -5.315 1.00 92.69 188 LEU A CA 1
ATOM 1455 C C . LEU A 1 188 ? 0.825 8.626 -4.431 1.00 92.69 188 LEU A C 1
ATOM 1457 O O . LEU A 1 188 ? 0.768 8.318 -3.250 1.00 92.69 188 LEU A O 1
ATOM 1461 N N . ALA A 1 189 ? 1.912 9.203 -4.938 1.00 92.62 189 ALA A N 1
ATOM 1462 C CA . ALA A 1 189 ? 3.105 9.465 -4.136 1.00 92.62 189 ALA A CA 1
ATOM 1463 C C . ALA A 1 189 ? 2.797 10.320 -2.896 1.00 92.62 189 ALA A C 1
ATOM 1465 O O . ALA A 1 189 ? 3.217 9.967 -1.799 1.00 92.62 189 ALA A O 1
ATOM 1466 N N . GLU A 1 190 ? 2.004 11.384 -3.041 1.00 91.69 190 GLU A N 1
ATOM 1467 C CA . GLU A 1 190 ? 1.540 12.220 -1.925 1.00 91.69 190 GLU A CA 1
ATOM 1468 C C . GLU A 1 190 ? 0.762 11.403 -0.883 1.00 91.69 190 GLU A C 1
ATOM 1470 O O . GLU A 1 190 ? 1.004 11.540 0.316 1.00 91.69 190 GLU A O 1
ATOM 1475 N N . SER A 1 191 ? -0.104 10.490 -1.332 1.00 88.75 191 SER A N 1
ATOM 1476 C CA . SER A 1 191 ? -0.894 9.616 -0.453 1.00 88.75 191 SER A CA 1
ATOM 1477 C C . SER A 1 191 ? -0.042 8.583 0.300 1.00 88.75 191 SER A C 1
ATOM 1479 O O . SER A 1 191 ? -0.403 8.169 1.398 1.00 88.75 191 SER A O 1
ATOM 1481 N N . TYR A 1 192 ? 1.098 8.172 -0.265 1.00 90.75 192 TYR A N 1
ATOM 1482 C CA . TYR A 1 192 ? 2.024 7.192 0.322 1.00 90.75 192 TYR A CA 1
ATOM 1483 C C . TYR A 1 192 ? 3.336 7.828 0.798 1.00 90.75 192 TYR A C 1
ATOM 1485 O O . TYR A 1 192 ? 4.317 7.115 1.008 1.00 90.75 192 TYR A O 1
ATOM 1493 N N . ALA A 1 193 ? 3.382 9.148 1.003 1.00 88.12 193 ALA A N 1
ATOM 1494 C CA . ALA A 1 193 ? 4.632 9.868 1.255 1.00 88.12 193 ALA A CA 1
ATOM 1495 C C . ALA A 1 193 ? 5.422 9.315 2.452 1.00 88.12 193 ALA A C 1
ATOM 1497 O O . ALA A 1 193 ? 6.648 9.227 2.405 1.00 88.12 193 ALA A O 1
ATOM 1498 N N . THR A 1 194 ? 4.718 8.874 3.498 1.00 85.19 194 THR A N 1
ATOM 1499 C CA . THR A 1 194 ? 5.303 8.257 4.700 1.00 85.19 194 THR A CA 1
ATOM 1500 C C . THR A 1 194 ? 5.948 6.888 4.452 1.00 85.19 194 THR A C 1
ATOM 1502 O O . THR A 1 194 ? 6.779 6.453 5.243 1.00 85.19 194 THR A O 1
ATOM 1505 N N . HIS A 1 195 ? 5.603 6.214 3.352 1.00 83.25 195 HIS A N 1
ATOM 1506 C CA . HIS A 1 195 ? 6.083 4.873 2.991 1.00 83.25 195 HIS A CA 1
ATOM 1507 C C . HIS A 1 195 ? 7.220 4.907 1.969 1.00 83.25 195 HIS A C 1
ATOM 1509 O O . HIS A 1 195 ? 7.759 3.861 1.610 1.00 83.25 195 HIS A O 1
ATOM 1515 N N . ILE A 1 196 ? 7.575 6.093 1.480 1.00 88.88 196 ILE A N 1
ATOM 1516 C CA . ILE A 1 196 ? 8.629 6.291 0.495 1.00 88.88 196 ILE A CA 1
ATOM 1517 C C . ILE A 1 196 ? 9.840 6.860 1.250 1.00 88.88 196 ILE A C 1
ATOM 1519 O O . ILE A 1 196 ? 9.924 8.064 1.465 1.00 88.88 196 ILE A O 1
ATOM 1523 N N . PRO A 1 197 ? 10.787 6.037 1.722 1.00 85.81 197 PRO A N 1
ATOM 1524 C CA . PRO A 1 197 ? 11.930 6.553 2.465 1.00 85.81 197 PRO A CA 1
ATOM 1525 C C . PRO A 1 197 ? 12.913 7.290 1.544 1.00 85.81 197 PRO A C 1
ATOM 1527 O O . PRO A 1 197 ? 13.199 6.850 0.427 1.00 85.81 197 PRO A O 1
ATOM 1530 N N . GLY A 1 198 ? 13.467 8.400 2.039 1.00 88.62 198 GLY A N 1
ATOM 1531 C CA . GLY A 1 198 ? 14.591 9.100 1.410 1.00 88.62 198 GLY A CA 1
ATOM 1532 C C . GLY A 1 198 ? 14.273 9.799 0.086 1.00 88.62 198 GLY A C 1
ATOM 1533 O O . GLY A 1 198 ? 15.195 10.048 -0.690 1.00 88.62 198 GLY A O 1
ATOM 1534 N N . TRP A 1 199 ? 13.003 10.118 -0.202 1.00 93.62 199 TRP A N 1
ATOM 1535 C CA . TRP A 1 199 ? 12.641 10.868 -1.417 1.00 93.62 199 TRP A CA 1
ATOM 1536 C C . TRP A 1 199 ? 13.274 12.258 -1.479 1.00 93.62 199 TRP A C 1
ATOM 1538 O O . TRP A 1 199 ? 13.555 12.749 -2.570 1.00 93.62 199 TRP A O 1
ATOM 1548 N N . GLN A 1 200 ? 13.573 12.856 -0.324 1.00 94.62 200 GLN A N 1
ATOM 1549 C CA . GLN A 1 200 ? 14.284 14.128 -0.207 1.00 94.62 200 GLN A CA 1
ATOM 1550 C C . GLN A 1 200 ? 15.657 14.079 -0.890 1.00 94.62 200 GLN A C 1
ATOM 1552 O O . GLN A 1 200 ? 16.105 15.071 -1.461 1.00 94.62 200 GLN A O 1
ATOM 1557 N N . ASP A 1 201 ? 16.290 12.903 -0.887 1.00 93.19 201 ASP A N 1
ATOM 1558 C CA . ASP A 1 201 ? 17.672 12.695 -1.314 1.00 93.19 201 ASP A CA 1
ATOM 1559 C C . ASP A 1 201 ? 17.807 12.124 -2.715 1.00 93.19 201 ASP A C 1
ATOM 1561 O O . ASP A 1 201 ? 18.921 11.860 -3.168 1.00 93.19 201 ASP A O 1
ATOM 1565 N N . TRP A 1 202 ? 16.700 11.929 -3.431 1.00 94.00 202 TRP A N 1
ATOM 1566 C CA . TRP A 1 202 ? 16.755 11.280 -4.736 1.00 94.00 202 TRP A CA 1
ATOM 1567 C C . TRP A 1 202 ? 17.679 12.002 -5.715 1.00 94.00 202 TRP A C 1
ATOM 1569 O O . TRP A 1 202 ? 18.489 11.343 -6.361 1.00 94.00 202 TRP A O 1
ATOM 1579 N N . ARG A 1 203 ? 17.643 13.339 -5.738 1.00 90.12 203 ARG A N 1
ATOM 1580 C CA . ARG A 1 203 ? 18.522 14.156 -6.585 1.00 90.12 203 ARG A CA 1
ATOM 1581 C C . ARG A 1 203 ? 20.001 13.957 -6.252 1.00 90.12 203 ARG A C 1
ATOM 1583 O O . ARG A 1 203 ? 20.819 13.820 -7.157 1.00 90.12 203 ARG A O 1
ATOM 1590 N N . ARG A 1 204 ? 20.330 13.909 -4.958 1.00 90.44 204 ARG A N 1
ATOM 1591 C CA . ARG A 1 204 ? 21.698 13.693 -4.466 1.00 90.44 204 ARG A CA 1
ATOM 1592 C C . ARG A 1 204 ? 22.208 12.308 -4.833 1.00 90.44 204 ARG A C 1
ATOM 1594 O O . ARG A 1 204 ? 23.306 12.172 -5.352 1.00 90.44 204 ARG A O 1
ATOM 1601 N N . ALA A 1 205 ? 21.376 11.294 -4.610 1.00 88.69 205 ALA A N 1
ATOM 1602 C CA . ALA A 1 205 ? 21.709 9.904 -4.886 1.00 88.69 205 ALA A CA 1
ATOM 1603 C C . ALA A 1 205 ? 21.855 9.603 -6.386 1.00 88.69 205 ALA A C 1
ATOM 1605 O O . ALA A 1 205 ? 22.686 8.784 -6.750 1.00 88.69 205 ALA A O 1
ATOM 1606 N N . GLU A 1 206 ? 21.064 10.243 -7.254 1.00 87.31 206 GLU A N 1
ATOM 1607 C CA . GLU A 1 206 ? 21.152 10.017 -8.705 1.00 87.31 206 GLU A CA 1
ATOM 1608 C C . GLU A 1 206 ? 22.433 10.610 -9.306 1.00 87.31 206 GLU A C 1
ATOM 1610 O O . GLU A 1 206 ? 23.006 10.060 -10.241 1.00 87.31 206 GLU A O 1
ATOM 1615 N N . ARG A 1 207 ? 22.878 11.753 -8.773 1.00 86.94 207 ARG A N 1
ATOM 1616 C CA . ARG A 1 207 ? 24.052 12.480 -9.273 1.00 86.94 207 ARG A CA 1
ATOM 1617 C C . ARG A 1 207 ? 25.331 12.206 -8.488 1.00 86.94 207 ARG A C 1
ATOM 1619 O O . ARG A 1 207 ? 26.357 12.785 -8.825 1.00 86.94 207 ARG A O 1
ATOM 1626 N N . ASP A 1 208 ? 25.247 11.361 -7.462 1.00 88.81 208 ASP A N 1
ATOM 1627 C CA . ASP A 1 208 ? 26.319 11.099 -6.497 1.00 88.81 208 ASP A CA 1
ATOM 1628 C C . ASP A 1 208 ? 26.936 12.397 -5.931 1.00 88.81 208 ASP A C 1
ATOM 1630 O O . ASP A 1 208 ? 28.146 12.535 -5.771 1.00 88.81 208 ASP A O 1
ATOM 1634 N N . ASP A 1 209 ? 26.080 13.393 -5.668 1.00 88.56 209 ASP A N 1
ATOM 1635 C CA . ASP A 1 209 ? 26.491 14.727 -5.226 1.00 88.56 209 ASP A CA 1
ATOM 1636 C C . ASP A 1 209 ? 25.722 15.136 -3.957 1.00 88.56 209 ASP A C 1
ATOM 1638 O O . ASP A 1 209 ? 24.536 15.493 -4.022 1.00 88.56 209 ASP A O 1
ATOM 1642 N N . PRO A 1 210 ? 26.374 15.107 -2.777 1.00 87.69 210 PRO A N 1
ATOM 1643 C CA . PRO A 1 210 ? 25.732 15.443 -1.513 1.00 87.69 210 PRO A CA 1
ATOM 1644 C C . PRO A 1 210 ? 25.443 16.945 -1.355 1.00 87.69 210 PRO A C 1
ATOM 1646 O O . PRO A 1 210 ? 24.687 17.314 -0.451 1.00 87.69 210 PRO A O 1
ATOM 1649 N N . SER A 1 211 ? 26.039 17.797 -2.200 1.00 88.44 211 SER A N 1
ATOM 1650 C CA . SER A 1 211 ? 25.900 19.256 -2.141 1.00 88.44 211 SER A CA 1
ATOM 1651 C C . SER A 1 211 ? 24.612 19.774 -2.780 1.00 88.44 211 SER A C 1
ATOM 1653 O O . SER A 1 211 ? 24.233 20.916 -2.532 1.00 88.44 211 SER A O 1
ATOM 1655 N N . LEU A 1 212 ? 23.921 18.941 -3.566 1.00 89.12 212 LEU A N 1
ATOM 1656 C CA . LEU A 1 212 ? 22.662 19.323 -4.198 1.00 89.12 212 LEU A CA 1
ATOM 1657 C C . LEU A 1 212 ? 21.541 19.482 -3.172 1.00 89.12 212 LEU A C 1
ATOM 1659 O O . LEU A 1 212 ? 21.446 18.741 -2.191 1.00 89.12 212 LEU A O 1
ATOM 1663 N N . ASP A 1 213 ? 20.636 20.415 -3.453 1.00 91.81 213 ASP A N 1
ATOM 1664 C CA . ASP A 1 213 ? 19.487 20.661 -2.594 1.00 91.81 213 ASP A CA 1
ATOM 1665 C C . ASP A 1 213 ? 18.554 19.449 -2.537 1.00 91.81 213 ASP A C 1
ATOM 1667 O O . ASP A 1 213 ? 18.224 18.829 -3.560 1.00 91.81 213 ASP A O 1
ATOM 1671 N N . GLN A 1 214 ? 18.086 19.165 -1.322 1.00 92.56 214 GLN A N 1
ATOM 1672 C CA . GLN A 1 214 ? 17.047 18.178 -1.064 1.00 92.56 214 GLN A CA 1
ATOM 1673 C C . GLN A 1 214 ? 15.707 18.633 -1.638 1.00 92.56 214 GLN A C 1
ATOM 1675 O O . GLN A 1 214 ? 15.405 19.827 -1.707 1.00 92.56 214 GLN A O 1
ATOM 1680 N N . PHE A 1 215 ? 14.860 17.671 -1.986 1.00 93.19 215 PHE A N 1
ATOM 1681 C CA . PHE A 1 215 ? 13.464 17.974 -2.266 1.00 93.19 215 PHE A CA 1
ATOM 1682 C C . PHE A 1 215 ? 12.729 18.384 -0.992 1.00 93.19 215 PHE A C 1
ATOM 1684 O O . PHE A 1 215 ? 12.844 17.736 0.047 1.00 93.19 215 PHE A O 1
ATOM 1691 N N . THR A 1 216 ? 11.921 19.434 -1.097 1.00 91.94 216 THR A N 1
ATOM 1692 C CA . THR A 1 216 ? 11.042 19.906 -0.020 1.00 91.94 216 THR A CA 1
ATOM 1693 C C . THR A 1 216 ? 9.678 19.222 -0.051 1.00 91.94 216 THR A C 1
ATOM 1695 O O . THR A 1 216 ? 9.035 19.098 0.990 1.00 91.94 216 THR A O 1
ATOM 1698 N N . THR A 1 217 ? 9.241 18.747 -1.223 1.00 93.06 217 THR A N 1
ATOM 1699 C CA . THR A 1 217 ? 7.973 18.033 -1.400 1.00 93.06 217 THR A CA 1
ATOM 1700 C C . THR A 1 217 ? 8.154 16.749 -2.206 1.00 93.06 217 THR A C 1
ATOM 1702 O O . THR A 1 217 ? 8.968 16.678 -3.131 1.00 93.06 217 THR A O 1
ATOM 1705 N N . ILE A 1 218 ? 7.355 15.724 -1.887 1.00 93.31 218 ILE A N 1
ATOM 1706 C CA . ILE A 1 218 ? 7.369 14.471 -2.651 1.00 93.31 218 ILE A CA 1
ATOM 1707 C C . ILE A 1 218 ? 6.825 14.656 -4.071 1.00 93.31 218 ILE A C 1
ATOM 1709 O O . ILE A 1 218 ? 7.209 13.922 -4.975 1.00 93.31 218 ILE A O 1
ATOM 1713 N N . ARG A 1 219 ? 5.977 15.667 -4.288 1.00 94.00 219 ARG A N 1
ATOM 1714 C CA . ARG A 1 219 ? 5.481 16.054 -5.610 1.00 94.00 219 ARG A CA 1
ATOM 1715 C C . ARG A 1 219 ? 6.620 16.404 -6.558 1.00 94.00 219 ARG A C 1
ATOM 1717 O O . ARG A 1 219 ? 6.640 15.904 -7.683 1.00 94.00 219 ARG A O 1
ATOM 1724 N N . ASP A 1 220 ? 7.557 17.231 -6.102 1.00 93.19 220 ASP A N 1
ATOM 1725 C CA . ASP A 1 220 ? 8.705 17.653 -6.907 1.00 93.19 220 ASP A CA 1
ATOM 1726 C C . ASP A 1 220 ? 9.626 16.461 -7.189 1.00 93.19 220 ASP A C 1
ATOM 1728 O O . ASP A 1 220 ? 10.019 16.236 -8.333 1.00 93.19 220 ASP A O 1
ATOM 1732 N N . ALA A 1 221 ? 9.8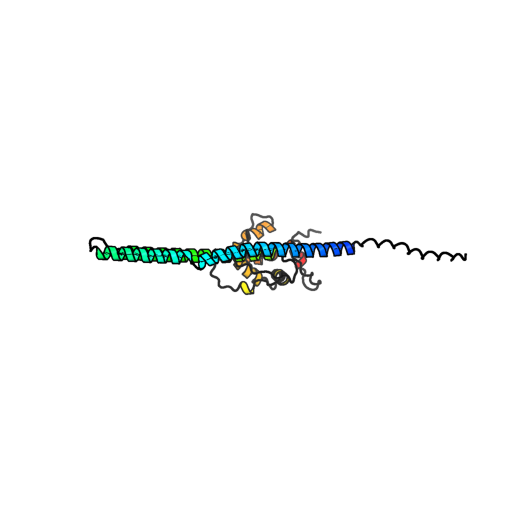78 15.632 -6.169 1.00 93.81 221 ALA A N 1
ATOM 1733 C CA . ALA A 1 221 ? 10.692 14.426 -6.299 1.00 93.81 221 ALA A CA 1
ATOM 1734 C C . ALA A 1 221 ? 10.085 13.405 -7.278 1.00 93.81 221 ALA A C 1
ATOM 1736 O O . ALA A 1 221 ? 10.781 12.896 -8.155 1.00 93.81 221 ALA A O 1
ATOM 1737 N N . ALA A 1 222 ? 8.785 13.121 -7.160 1.00 93.56 222 ALA A N 1
ATOM 1738 C CA . ALA A 1 222 ? 8.060 12.191 -8.028 1.00 93.56 222 ALA A CA 1
ATOM 1739 C C . ALA A 1 222 ? 7.936 12.710 -9.465 1.00 93.56 222 ALA A C 1
ATOM 1741 O O . ALA A 1 222 ? 7.974 11.932 -10.415 1.00 93.56 222 ALA A O 1
ATOM 1742 N N . SER A 1 223 ? 7.828 14.029 -9.623 1.00 92.19 223 SER A N 1
ATOM 1743 C CA . SER A 1 223 ? 7.841 14.689 -10.923 1.00 92.19 223 SER A CA 1
ATOM 1744 C C . SER A 1 223 ? 9.210 14.568 -11.598 1.00 92.19 223 SER A C 1
ATOM 1746 O O . SER A 1 223 ? 9.290 14.214 -12.772 1.00 92.19 223 SER A O 1
ATOM 1748 N N . GLU A 1 224 ? 10.296 14.863 -10.884 1.00 92.56 224 GLU A N 1
ATOM 1749 C CA . GLU A 1 224 ? 11.653 14.814 -11.443 1.00 92.56 224 GLU A CA 1
ATOM 1750 C C . GLU A 1 224 ? 12.120 13.369 -11.699 1.00 92.56 224 GLU A C 1
ATOM 1752 O O . GLU A 1 224 ? 12.738 13.104 -12.728 1.00 92.56 224 GLU A O 1
ATOM 1757 N N . TYR A 1 225 ? 11.754 12.421 -10.827 1.00 92.62 225 TYR A N 1
ATOM 1758 C CA . TYR A 1 225 ? 12.180 11.016 -10.888 1.00 92.62 225 TYR A CA 1
ATOM 1759 C C . TYR A 1 225 ? 10.989 10.029 -10.895 1.00 92.62 225 TYR A C 1
ATOM 1761 O O . TYR A 1 225 ? 10.819 9.249 -9.948 1.00 92.62 225 TYR A O 1
ATOM 1769 N N . PRO A 1 226 ? 10.168 9.987 -11.968 1.00 91.81 226 PRO A N 1
ATOM 1770 C CA . PRO A 1 226 ? 8.930 9.200 -12.004 1.00 91.81 226 PRO A CA 1
ATOM 1771 C C . PRO A 1 226 ? 9.165 7.689 -11.896 1.00 91.81 226 PRO A C 1
ATOM 1773 O O . PRO A 1 226 ? 8.449 7.006 -11.170 1.00 91.81 226 PRO A O 1
ATOM 1776 N N . MET A 1 227 ? 10.207 7.146 -12.532 1.00 91.06 227 MET A N 1
ATOM 1777 C CA . MET A 1 227 ? 10.512 5.710 -12.433 1.00 91.06 227 MET A CA 1
ATOM 1778 C C . MET A 1 227 ? 10.983 5.298 -11.038 1.00 91.06 227 MET A C 1
ATOM 1780 O O . MET A 1 227 ? 10.639 4.220 -10.553 1.00 91.06 227 MET A O 1
ATOM 1784 N N . ARG A 1 228 ? 11.733 6.171 -10.358 1.00 92.88 228 ARG A N 1
ATOM 1785 C CA . ARG A 1 228 ? 12.162 5.936 -8.977 1.00 92.88 228 ARG A CA 1
ATOM 1786 C C . ARG A 1 228 ? 10.976 5.986 -8.020 1.00 92.88 228 ARG A C 1
ATOM 1788 O O . ARG A 1 228 ? 10.864 5.128 -7.147 1.00 92.88 228 ARG A O 1
ATOM 1795 N N . CYS A 1 229 ? 10.058 6.925 -8.245 1.00 95.00 229 CYS A N 1
ATOM 1796 C CA . CYS A 1 229 ? 8.784 6.987 -7.541 1.00 95.00 229 CYS A CA 1
ATOM 1797 C C . CYS A 1 229 ? 7.944 5.725 -7.761 1.00 95.00 229 CYS A C 1
ATOM 1799 O O . CYS A 1 229 ? 7.505 5.110 -6.792 1.00 95.00 229 CYS A O 1
ATOM 1801 N N . LEU A 1 230 ? 7.803 5.280 -9.011 1.00 95.25 230 LEU A N 1
ATOM 1802 C CA . LEU A 1 230 ? 7.071 4.064 -9.355 1.00 95.25 230 LEU A CA 1
ATOM 1803 C C . LEU A 1 230 ? 7.659 2.827 -8.657 1.00 95.25 230 LEU A C 1
ATOM 1805 O O . LEU A 1 230 ? 6.920 2.011 -8.105 1.00 95.25 230 LEU A O 1
ATOM 1809 N N . ARG A 1 231 ? 8.992 2.710 -8.616 1.00 94.88 231 ARG A N 1
ATOM 1810 C CA . ARG A 1 231 ? 9.690 1.632 -7.901 1.00 94.88 231 ARG A CA 1
ATOM 1811 C C . ARG A 1 231 ? 9.467 1.696 -6.390 1.00 94.88 231 ARG A C 1
ATOM 1813 O O . ARG A 1 231 ? 9.265 0.660 -5.759 1.00 94.88 231 ARG A O 1
ATOM 1820 N N . ALA A 1 232 ? 9.487 2.891 -5.805 1.00 94.69 232 ALA A N 1
ATOM 1821 C CA . ALA A 1 232 ? 9.221 3.063 -4.381 1.00 94.69 232 ALA A CA 1
ATOM 1822 C C . ALA A 1 232 ? 7.768 2.712 -4.020 1.00 94.69 232 ALA A C 1
ATOM 1824 O O . ALA A 1 232 ? 7.533 2.033 -3.022 1.00 94.69 232 ALA A O 1
ATOM 1825 N N . LEU A 1 233 ? 6.803 3.089 -4.865 1.00 95.25 233 LEU A N 1
ATOM 1826 C CA . LEU A 1 233 ? 5.403 2.690 -4.714 1.00 95.25 233 LEU A CA 1
ATOM 1827 C C . LEU A 1 233 ? 5.227 1.174 -4.849 1.00 95.25 233 LEU A C 1
ATOM 1829 O O . LEU A 1 233 ? 4.538 0.571 -4.032 1.00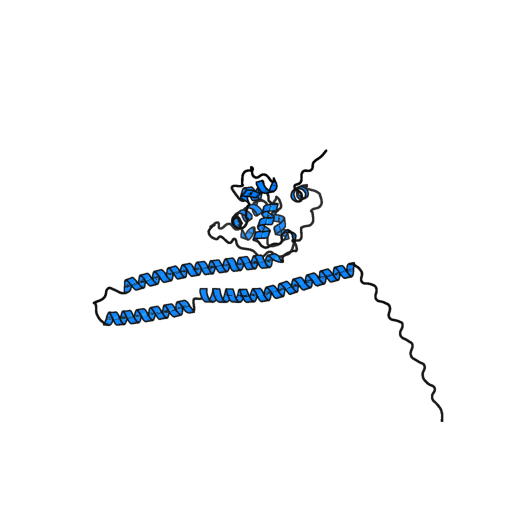 95.25 233 LEU A O 1
ATOM 1833 N N . ALA A 1 234 ? 5.908 0.530 -5.803 1.00 95.62 234 ALA A N 1
ATOM 1834 C CA . ALA A 1 234 ? 5.922 -0.930 -5.888 1.00 95.62 234 ALA A CA 1
ATOM 1835 C C . ALA A 1 234 ? 6.395 -1.575 -4.581 1.00 95.62 234 ALA A C 1
ATOM 1837 O O . ALA A 1 234 ? 5.739 -2.492 -4.089 1.00 95.62 234 ALA A O 1
ATOM 1838 N N . ALA A 1 235 ? 7.479 -1.070 -3.987 1.00 93.56 235 ALA A N 1
ATOM 1839 C CA . ALA A 1 235 ? 7.965 -1.562 -2.702 1.00 93.56 235 ALA A CA 1
ATOM 1840 C C . ALA A 1 235 ? 6.927 -1.366 -1.580 1.00 93.56 235 ALA A C 1
ATOM 1842 O O . ALA A 1 235 ? 6.641 -2.314 -0.848 1.00 93.56 235 ALA A O 1
ATOM 1843 N N . ALA A 1 236 ? 6.308 -0.183 -1.492 1.00 92.50 236 ALA A N 1
ATOM 1844 C CA . ALA A 1 236 ? 5.251 0.106 -0.519 1.00 92.50 236 ALA A CA 1
ATOM 1845 C C . ALA A 1 236 ? 4.027 -0.816 -0.684 1.00 92.50 236 ALA A C 1
ATOM 1847 O O . ALA A 1 236 ? 3.396 -1.202 0.299 1.00 92.50 236 ALA A O 1
ATOM 1848 N N . TRP A 1 237 ? 3.713 -1.219 -1.916 1.00 94.69 237 TRP A N 1
ATOM 1849 C CA . TRP A 1 237 ? 2.594 -2.113 -2.221 1.00 94.69 237 TRP A CA 1
ATOM 1850 C C . TRP A 1 237 ? 2.950 -3.600 -2.179 1.00 94.69 237 TRP A C 1
ATOM 1852 O O . TRP A 1 237 ? 2.077 -4.440 -2.397 1.00 94.69 237 TRP A O 1
ATOM 1862 N N . GLY A 1 238 ? 4.207 -3.946 -1.892 1.00 93.12 238 GLY A N 1
ATOM 1863 C CA . GLY A 1 238 ? 4.682 -5.327 -1.845 1.00 93.12 238 GLY A CA 1
ATOM 1864 C C . GLY A 1 238 ? 4.939 -5.964 -3.206 1.00 93.12 238 GLY A C 1
ATOM 1865 O O . GLY A 1 238 ? 5.082 -7.178 -3.276 1.00 93.12 238 GLY A O 1
ATOM 1866 N N . LEU A 1 239 ? 4.996 -5.192 -4.287 1.00 95.00 239 LEU A N 1
ATOM 1867 C CA . LEU A 1 239 ? 5.315 -5.696 -5.618 1.00 95.00 239 LEU A CA 1
ATOM 1868 C C . LEU A 1 239 ? 6.829 -5.880 -5.763 1.00 95.00 239 LEU A C 1
ATOM 1870 O O . LEU A 1 239 ? 7.618 -4.975 -5.487 1.00 95.00 239 LEU A O 1
ATOM 1874 N N . ALA A 1 240 ? 7.245 -7.047 -6.253 1.00 91.88 240 ALA A N 1
ATOM 1875 C CA . ALA A 1 240 ? 8.640 -7.299 -6.596 1.00 91.88 240 ALA A CA 1
ATOM 1876 C C . ALA A 1 240 ? 8.951 -6.664 -7.960 1.00 91.88 240 ALA A C 1
ATOM 1878 O O . ALA A 1 240 ? 8.919 -7.357 -8.972 1.00 91.88 240 ALA A O 1
ATOM 1879 N N . PHE A 1 241 ? 9.199 -5.349 -7.972 1.00 92.50 241 PHE A N 1
ATOM 1880 C CA . PHE A 1 241 ? 9.331 -4.518 -9.179 1.00 92.50 241 PHE A CA 1
ATOM 1881 C C . PHE A 1 241 ? 10.187 -5.159 -10.283 1.00 92.50 241 PHE A C 1
ATOM 1883 O O . PHE A 1 241 ? 9.744 -5.265 -11.421 1.00 92.50 241 PHE A O 1
ATOM 1890 N N . ASP A 1 242 ? 11.372 -5.658 -9.929 1.00 91.06 242 ASP A N 1
ATOM 1891 C CA . ASP A 1 242 ? 12.330 -6.251 -10.874 1.00 91.06 242 ASP A CA 1
ATOM 1892 C C . ASP A 1 242 ? 11.883 -7.607 -11.454 1.00 91.06 242 A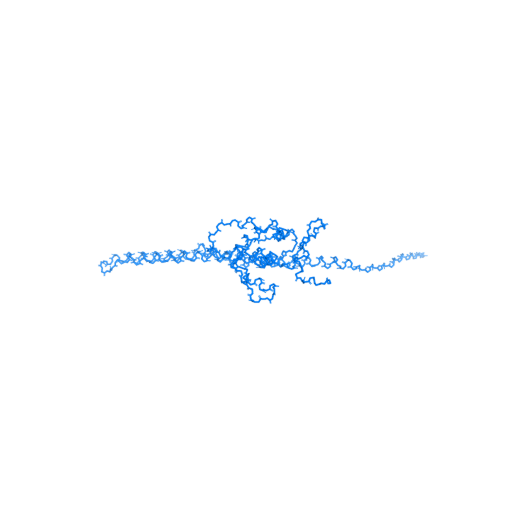SP A C 1
ATOM 1894 O O . ASP A 1 242 ? 12.459 -8.088 -12.426 1.00 91.06 242 ASP A O 1
ATOM 1898 N N . LEU A 1 243 ? 10.867 -8.237 -10.857 1.00 91.25 243 LEU A N 1
ATOM 1899 C CA . LEU A 1 243 ? 10.298 -9.517 -11.291 1.00 91.25 243 LEU A CA 1
ATOM 1900 C C . LEU A 1 243 ? 8.952 -9.356 -12.011 1.00 91.25 243 LEU A C 1
ATOM 1902 O O . LEU A 1 243 ? 8.363 -10.357 -12.420 1.00 91.25 243 LEU A O 1
ATOM 1906 N N . LEU A 1 244 ? 8.420 -8.136 -12.115 1.00 92.19 244 LEU A N 1
ATOM 1907 C CA . LEU A 1 244 ? 7.169 -7.889 -12.825 1.00 92.19 244 LEU A CA 1
ATOM 1908 C C . LEU A 1 244 ? 7.372 -8.077 -14.331 1.00 92.19 244 LEU A C 1
ATOM 1910 O O . LEU A 1 244 ? 8.375 -7.646 -14.900 1.00 92.19 244 LEU A O 1
ATOM 1914 N N . GLU A 1 245 ? 6.388 -8.689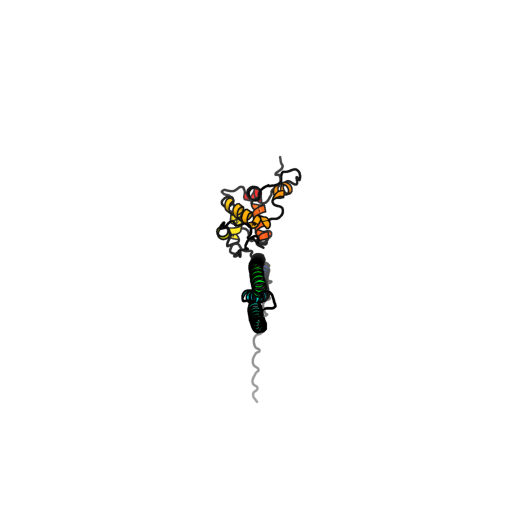 -14.984 1.00 88.69 245 GLU A N 1
ATOM 1915 C CA . GLU A 1 245 ? 6.320 -8.751 -16.439 1.00 88.69 245 GLU A CA 1
ATOM 1916 C C . GLU A 1 245 ? 6.257 -7.321 -16.981 1.00 88.69 245 GLU A C 1
ATOM 1918 O O . GLU A 1 245 ? 5.405 -6.526 -16.571 1.00 88.69 245 GLU A O 1
ATOM 1923 N N . GLN A 1 246 ? 7.186 -6.984 -17.870 1.00 88.19 246 GLN A N 1
ATOM 1924 C CA . GLN A 1 246 ? 7.243 -5.669 -18.492 1.00 88.19 246 GLN A CA 1
ATOM 1925 C C . GLN A 1 246 ? 6.333 -5.638 -19.724 1.00 88.19 246 GLN A C 1
ATOM 1927 O O . GLN A 1 246 ? 6.261 -6.629 -20.456 1.00 88.19 246 GLN A O 1
ATOM 1932 N N . PRO A 1 247 ? 5.636 -4.518 -19.981 1.00 87.19 247 PRO A N 1
ATOM 1933 C CA . PRO A 1 247 ? 4.890 -4.361 -21.218 1.00 87.19 247 PRO A CA 1
ATOM 1934 C C . PRO A 1 247 ? 5.855 -4.437 -22.410 1.00 87.19 247 PRO A C 1
ATOM 1936 O O . PRO A 1 247 ? 7.005 -4.003 -22.290 1.00 87.19 247 PRO A O 1
ATOM 1939 N N . PRO A 1 248 ? 5.413 -4.978 -23.560 1.00 79.00 248 PRO A N 1
ATOM 1940 C CA . PRO A 1 248 ? 6.252 -5.022 -24.746 1.00 79.00 248 PRO A CA 1
ATOM 1941 C C . PRO A 1 248 ? 6.706 -3.601 -25.109 1.00 79.00 248 PRO A C 1
ATOM 1943 O O . PRO A 1 248 ? 5.905 -2.664 -24.996 1.00 79.00 248 PRO A O 1
ATOM 1946 N N . PRO A 1 249 ? 7.965 -3.424 -25.547 1.00 67.81 249 PRO A N 1
ATOM 1947 C CA . PRO A 1 249 ? 8.417 -2.136 -26.041 1.00 67.81 249 PRO A CA 1
ATOM 1948 C C . PRO A 1 249 ? 7.511 -1.735 -27.205 1.00 67.81 249 PRO A C 1
ATOM 1950 O O . PRO A 1 249 ? 7.302 -2.509 -28.143 1.00 67.81 249 PRO A O 1
ATOM 1953 N N . VAL A 1 250 ? 6.913 -0.550 -27.113 1.00 58.72 250 VAL A N 1
ATOM 1954 C CA . VAL A 1 250 ? 6.091 -0.015 -28.199 1.00 58.72 250 VAL A CA 1
ATOM 1955 C C . VAL A 1 250 ? 7.016 0.160 -29.409 1.00 58.72 250 VAL A C 1
ATOM 1957 O O . VAL A 1 250 ? 8.083 0.755 -29.242 1.00 58.72 250 VAL A O 1
ATOM 1960 N N . PRO A 1 251 ? 6.675 -0.382 -30.594 1.00 49.03 251 PRO A N 1
ATOM 1961 C CA . PRO A 1 251 ? 7.536 -0.279 -31.764 1.00 49.03 251 PRO A CA 1
ATOM 1962 C C . PRO A 1 251 ? 7.846 1.188 -32.072 1.00 49.03 251 PRO A C 1
ATOM 1964 O O . PRO A 1 251 ? 6.964 2.045 -32.023 1.00 49.03 251 PRO A O 1
ATOM 1967 N N . GLU A 1 252 ? 9.128 1.437 -32.340 1.00 46.94 252 GLU A N 1
ATOM 1968 C CA . GLU A 1 252 ? 9.770 2.729 -32.583 1.00 46.94 252 GLU A CA 1
ATOM 1969 C C . GLU A 1 252 ? 9.019 3.545 -33.642 1.00 46.94 252 GLU A C 1
ATOM 1971 O O . GLU A 1 252 ? 9.235 3.416 -34.844 1.00 46.94 252 GLU A O 1
ATOM 1976 N N . GLY A 1 253 ? 8.099 4.379 -33.171 1.00 46.66 253 GLY A N 1
ATOM 1977 C CA . GLY A 1 253 ? 7.408 5.378 -33.977 1.00 46.66 253 GLY A CA 1
ATOM 1978 C C . GLY A 1 253 ? 7.280 6.726 -33.281 1.00 46.66 253 GLY A C 1
ATOM 1979 O O . GLY A 1 253 ? 7.148 7.721 -33.979 1.00 46.66 253 GLY A O 1
ATOM 1980 N N . ASP A 1 254 ? 7.379 6.782 -31.944 1.00 49.62 254 ASP A N 1
ATOM 1981 C CA . ASP A 1 254 ? 7.134 8.041 -31.226 1.00 49.62 254 ASP A CA 1
ATOM 1982 C C . ASP A 1 254 ? 8.022 8.349 -30.008 1.00 49.62 254 ASP A C 1
ATOM 1984 O O . ASP A 1 254 ? 7.987 9.483 -29.536 1.00 49.62 254 ASP A O 1
ATOM 1988 N N . HIS A 1 255 ? 8.850 7.446 -29.462 1.00 48.22 255 HIS A N 1
ATOM 1989 C CA . HIS A 1 255 ? 9.337 7.663 -28.087 1.00 48.22 255 HIS A CA 1
ATOM 1990 C C . HIS A 1 255 ? 10.767 7.192 -27.766 1.00 48.22 255 HIS A C 1
ATOM 1992 O O . HIS A 1 255 ? 10.993 6.150 -27.157 1.00 48.22 255 HIS A O 1
ATOM 1998 N N . ASP A 1 256 ? 11.717 8.092 -28.021 1.00 47.22 256 ASP A N 1
ATOM 1999 C CA . ASP A 1 256 ? 13.129 8.100 -27.587 1.00 47.22 256 ASP A CA 1
ATOM 2000 C C . ASP A 1 256 ? 13.326 8.211 -26.042 1.00 47.22 256 ASP A C 1
ATOM 2002 O O . ASP A 1 256 ? 14.404 8.532 -25.542 1.00 47.22 256 ASP A O 1
ATOM 2006 N N . TRP A 1 257 ? 12.276 7.989 -25.233 1.00 59.34 257 TRP A N 1
ATOM 2007 C CA . TRP A 1 257 ? 12.307 8.208 -23.776 1.00 59.34 257 TRP A CA 1
ATOM 2008 C C . TRP A 1 257 ? 12.499 6.931 -22.944 1.00 59.34 257 TRP A C 1
ATOM 2010 O O . TRP A 1 257 ? 13.077 7.005 -21.859 1.00 59.34 257 TRP A O 1
ATOM 2020 N N . LEU A 1 258 ? 12.098 5.752 -23.439 1.00 51.75 258 LEU A N 1
ATOM 2021 C CA . LEU A 1 258 ? 12.276 4.483 -22.709 1.00 51.75 258 LEU A CA 1
ATOM 2022 C C . LEU A 1 258 ? 13.756 4.086 -22.585 1.00 51.75 258 LEU A C 1
ATOM 2024 O O . LEU A 1 258 ? 14.182 3.619 -21.529 1.00 51.75 258 LEU A O 1
ATOM 2028 N N . LEU A 1 259 ? 14.564 4.350 -23.616 1.00 50.12 259 LEU A N 1
ATOM 2029 C CA . LEU A 1 259 ? 16.010 4.093 -23.586 1.00 50.12 259 LEU A CA 1
ATOM 2030 C C . LEU A 1 259 ? 16.762 5.068 -22.664 1.00 50.12 259 LEU A C 1
ATOM 2032 O O . LEU A 1 259 ? 17.733 4.674 -22.023 1.00 50.12 259 LEU A O 1
ATOM 2036 N N . ARG A 1 260 ? 16.273 6.306 -22.514 1.00 51.44 260 ARG A N 1
ATOM 2037 C CA . ARG A 1 260 ? 16.837 7.303 -21.586 1.00 51.44 260 ARG A CA 1
ATOM 2038 C C . ARG A 1 260 ? 16.488 7.054 -20.116 1.00 51.44 260 ARG A C 1
ATOM 2040 O O . ARG A 1 260 ? 17.231 7.497 -19.249 1.00 51.44 260 ARG A O 1
ATOM 2047 N N . LEU A 1 261 ? 15.391 6.352 -19.825 1.00 52.50 261 LEU A N 1
ATOM 2048 C CA . LEU A 1 261 ? 14.981 6.026 -18.450 1.00 52.50 261 LEU A CA 1
ATOM 2049 C C . LEU A 1 261 ? 15.567 4.713 -17.919 1.00 52.50 261 LEU A C 1
ATOM 2051 O O . LEU A 1 261 ? 15.642 4.537 -16.705 1.00 52.50 261 LEU A O 1
ATOM 2055 N N . LEU A 1 262 ? 15.973 3.794 -18.799 1.00 51.31 262 LEU A N 1
ATOM 2056 C CA . LEU A 1 262 ? 16.576 2.519 -18.398 1.00 51.31 262 LEU A CA 1
ATOM 2057 C C . LEU A 1 262 ? 18.103 2.601 -18.223 1.00 51.31 262 LEU A C 1
ATOM 2059 O O . LEU A 1 262 ? 18.669 1.764 -17.524 1.00 51.31 262 LEU A O 1
ATOM 2063 N N . PHE A 1 263 ? 18.762 3.618 -18.793 1.00 44.53 263 PHE A N 1
ATOM 2064 C CA . PHE A 1 263 ? 20.213 3.817 -18.693 1.00 44.53 263 PHE A CA 1
ATOM 2065 C C . PHE A 1 263 ? 20.581 5.303 -18.497 1.00 44.53 263 PHE A C 1
ATOM 2067 O O . PHE A 1 263 ? 20.847 5.999 -19.479 1.00 44.53 263 PHE A O 1
ATOM 2074 N N . PRO A 1 264 ? 20.656 5.821 -17.255 1.00 43.03 264 PRO A N 1
ATOM 2075 C CA . PRO A 1 264 ? 21.236 7.131 -16.998 1.00 43.03 264 PRO A CA 1
ATOM 2076 C C . PRO A 1 264 ? 22.762 6.973 -16.922 1.00 43.03 264 PRO A C 1
ATOM 2078 O O . PRO A 1 264 ? 23.351 6.845 -15.855 1.00 43.03 264 PRO A O 1
ATOM 2081 N N . GLY A 1 265 ? 23.416 6.909 -18.079 1.00 37.03 265 GLY A N 1
ATOM 2082 C CA . GLY A 1 265 ? 24.874 6.927 -18.192 1.00 37.03 265 GLY A CA 1
ATOM 2083 C C . GLY A 1 265 ? 25.295 7.931 -19.260 1.00 37.03 265 GLY A C 1
ATOM 2084 O O . GLY A 1 265 ? 24.577 8.080 -20.252 1.00 37.03 265 GLY A O 1
ATOM 2085 N N . PRO A 1 266 ? 26.417 8.653 -19.084 1.00 39.22 266 PRO A N 1
ATOM 2086 C CA . PRO A 1 266 ? 26.829 9.647 -20.054 1.00 39.22 266 PRO A CA 1
ATOM 2087 C C . PRO A 1 266 ? 27.195 8.922 -21.348 1.00 39.22 266 PRO A C 1
ATOM 2089 O O . PRO A 1 266 ? 28.135 8.127 -21.384 1.00 39.22 266 PRO A O 1
ATOM 2092 N N . LEU A 1 267 ? 26.463 9.214 -22.423 1.00 38.06 267 LEU A N 1
ATOM 2093 C CA . LEU A 1 267 ? 26.977 9.016 -23.772 1.00 38.06 267 LEU A CA 1
ATOM 2094 C C . LEU A 1 267 ? 28.107 10.026 -23.960 1.00 38.06 267 LEU A C 1
ATOM 2096 O O . LEU A 1 267 ? 27.922 11.123 -24.481 1.00 38.06 267 LEU A O 1
ATOM 2100 N N . SER A 1 268 ? 29.277 9.666 -23.445 1.00 41.84 268 SER A N 1
ATOM 2101 C CA . SER A 1 268 ? 30.520 10.256 -23.892 1.00 41.84 268 SER A CA 1
ATOM 2102 C C . SER A 1 268 ? 30.762 9.844 -25.340 1.00 41.84 268 SER A C 1
ATOM 2104 O O . SER A 1 268 ? 30.674 8.660 -25.674 1.00 41.84 268 SER A O 1
ATOM 2106 N N . SER A 1 269 ? 31.177 10.853 -26.109 1.00 34.62 269 SER A N 1
ATOM 2107 C CA . SER A 1 269 ? 32.076 10.789 -27.269 1.00 34.62 269 SER A CA 1
ATOM 2108 C C . SER A 1 269 ? 31.416 10.737 -28.654 1.00 34.62 269 SER A C 1
ATOM 2110 O O . SER A 1 269 ? 30.330 10.177 -28.802 1.00 34.62 269 SER A O 1
ATOM 2112 N N . PRO A 1 270 ? 32.067 11.306 -29.690 1.00 45.12 270 PRO A N 1
ATOM 2113 C CA . PRO A 1 270 ? 33.473 11.737 -29.777 1.00 45.12 270 PRO A CA 1
ATOM 2114 C C . PRO A 1 270 ? 33.739 13.221 -29.504 1.00 45.12 270 PRO A C 1
ATOM 2116 O O . PRO A 1 270 ? 32.941 14.075 -29.946 1.00 45.12 270 PRO A O 1
#

pLDDT: mean 72.31, std 16.6, range [34.62, 95.94]